Protein AF-A0A1F9MVJ7-F1 (afdb_monomer_lite)

pLDDT: mean 83.78, std 21.51, range [31.22, 98.69]

Radius of gyration: 27.16 Å; chains: 1; bounding box: 71×84×76 Å

Sequence (325 aa):
MGQGVLDAACEWEFGMRKCPWLSLWLWLWLLGTLAAGMLVACDVGDGDPQPGDAANGGDTDDGGGDALNGCAARPESCGVDDHWSTRVTGTVVDEVGSGIDSARLTLCLNGDVCLPSISEADGSFAITVPERNACFQTADMHARLPNSHRTATYCRMDLEGGACPLFAARPFVLFPTTPATTLPPLGNADAVRTVVFADGLEIDLVPSGIYPSGRYEDLAVAKIATDAAGLCFLEGAPVVLALYGFSPEGDVKDTNFPVRIPNGAGLDADTEVDLWVLGALNCTVAGTSVGEGVWMNFATAAVDASGTLIEAEIPCLSWFGYSLR

Structure (mmCIF, N/CA/C/O backbone):
data_AF-A0A1F9MVJ7-F1
#
_entry.id   AF-A0A1F9MVJ7-F1
#
loop_
_atom_site.group_PDB
_atom_site.id
_atom_site.type_symbol
_atom_site.label_atom_id
_atom_site.label_alt_id
_atom_site.label_comp_id
_atom_site.label_asym_id
_atom_site.label_entity_id
_atom_site.label_seq_id
_atom_site.pdbx_PDB_ins_code
_atom_site.Cartn_x
_atom_site.Cartn_y
_atom_site.Cartn_z
_atom_site.occupancy
_atom_site.B_iso_or_equiv
_atom_site.auth_seq_id
_atom_site.auth_comp_id
_atom_site.auth_asym_id
_atom_site.auth_atom_id
_atom_site.pdbx_PDB_model_num
ATOM 1 N N . MET A 1 1 ? -42.226 33.870 -46.788 1.00 44.03 1 MET A N 1
ATOM 2 C CA . MET A 1 1 ? -42.583 33.089 -45.585 1.00 44.03 1 MET A CA 1
ATOM 3 C C . MET A 1 1 ? -41.361 32.263 -45.247 1.00 44.03 1 MET A C 1
ATOM 5 O O . MET A 1 1 ? -41.069 31.309 -45.953 1.00 44.03 1 MET A O 1
ATOM 9 N N . GLY A 1 2 ? -40.543 32.801 -44.344 1.00 33.88 2 GLY A N 1
ATOM 10 C CA . GLY A 1 2 ? -39.161 32.390 -44.118 1.00 33.88 2 GLY A CA 1
ATOM 11 C C . GLY A 1 2 ? -39.004 31.474 -42.909 1.00 33.88 2 GLY A C 1
ATOM 12 O O . GLY A 1 2 ? -39.784 31.543 -41.964 1.00 33.88 2 GLY A O 1
ATOM 13 N N . GLN A 1 3 ? -37.984 30.629 -43.033 1.00 37.97 3 GLN A N 1
ATOM 14 C CA . GLN A 1 3 ? -37.311 29.768 -42.062 1.00 37.97 3 GLN A CA 1
ATOM 15 C C . GLN A 1 3 ? -37.546 30.107 -40.579 1.00 37.97 3 GLN A C 1
ATOM 17 O O . GLN A 1 3 ? -37.154 31.170 -40.104 1.00 37.97 3 GLN A O 1
ATOM 22 N N . GLY A 1 4 ? -38.118 29.145 -39.849 1.00 34.62 4 GLY A N 1
ATOM 23 C CA . GLY A 1 4 ? -38.054 29.068 -38.392 1.00 34.62 4 GLY A CA 1
ATOM 24 C C . GLY A 1 4 ? -36.911 28.143 -37.984 1.00 34.62 4 GLY A C 1
ATOM 25 O O . GLY A 1 4 ? -36.932 26.953 -38.292 1.00 34.62 4 GLY A O 1
ATOM 26 N N . VAL A 1 5 ? -35.909 28.726 -37.335 1.00 40.88 5 VAL A N 1
ATOM 27 C CA . VAL A 1 5 ? -34.778 28.062 -36.682 1.00 40.88 5 VAL A CA 1
ATOM 28 C C . VAL A 1 5 ? -35.290 27.409 -35.394 1.00 40.88 5 VAL A C 1
ATOM 30 O O . VAL A 1 5 ? -35.900 28.086 -34.571 1.00 40.88 5 VAL A O 1
ATOM 33 N N . LEU A 1 6 ? -35.059 26.106 -35.220 1.00 38.28 6 LEU A N 1
ATOM 34 C CA . LEU A 1 6 ? -35.136 25.439 -33.918 1.00 38.28 6 LEU A CA 1
ATOM 35 C C . LEU A 1 6 ? -33.702 25.134 -33.486 1.00 38.28 6 LEU A C 1
ATOM 37 O O . LEU A 1 6 ? -33.143 24.101 -33.848 1.00 38.28 6 LEU A O 1
ATOM 41 N N . ASP A 1 7 ? -33.121 26.064 -32.733 1.00 36.78 7 ASP A N 1
ATOM 42 C CA . ASP A 1 7 ? -31.947 25.808 -31.906 1.00 36.78 7 ASP A CA 1
ATOM 43 C C . ASP A 1 7 ? -32.403 24.992 -30.691 1.00 36.78 7 ASP A C 1
ATOM 45 O O . ASP A 1 7 ? -33.110 25.494 -29.817 1.00 36.78 7 ASP A O 1
ATOM 49 N N . ALA A 1 8 ? -32.021 23.717 -30.644 1.00 41.72 8 ALA A N 1
ATOM 50 C CA . ALA A 1 8 ? -32.090 22.916 -29.430 1.00 41.72 8 ALA A CA 1
ATOM 51 C C . ALA A 1 8 ? -30.694 22.900 -28.800 1.00 41.72 8 ALA A C 1
ATOM 53 O O . ALA A 1 8 ? -29.735 22.403 -29.392 1.00 41.72 8 ALA A O 1
ATOM 54 N N . ALA A 1 9 ? -30.591 23.485 -27.609 1.00 36.88 9 ALA A N 1
ATOM 55 C CA . ALA A 1 9 ? -29.371 23.554 -26.826 1.00 36.88 9 ALA A CA 1
ATOM 56 C C . ALA A 1 9 ? -28.878 22.146 -26.445 1.00 36.88 9 ALA A C 1
ATOM 58 O O . ALA A 1 9 ? -29.606 21.364 -25.835 1.00 36.88 9 ALA A O 1
ATOM 59 N N . CYS A 1 10 ? -27.625 21.839 -26.780 1.00 34.91 10 CYS A N 1
ATOM 60 C CA . CYS A 1 10 ? -26.859 20.796 -26.108 1.00 34.91 10 CYS A CA 1
ATOM 61 C C . CYS A 1 10 ? -26.053 21.465 -24.993 1.00 34.91 10 CYS A C 1
ATOM 63 O O . CYS A 1 10 ? -25.126 22.222 -25.285 1.00 34.91 10 CYS A O 1
ATOM 65 N N . GLU A 1 11 ? -26.392 21.193 -23.735 1.00 35.75 11 GLU A N 1
ATOM 66 C CA . GLU A 1 11 ? -25.508 21.520 -22.618 1.00 35.75 11 GLU A CA 1
ATOM 67 C C . GLU A 1 11 ? -24.313 20.565 -22.599 1.00 35.75 11 GLU A C 1
ATOM 69 O O . GLU A 1 11 ? -24.430 19.358 -22.825 1.00 35.75 11 GLU A O 1
ATOM 74 N N . TRP A 1 12 ? -23.142 21.151 -22.378 1.00 31.22 12 TRP A N 1
ATOM 75 C CA . TRP A 1 12 ? -21.877 20.455 -22.229 1.00 31.22 12 TRP A CA 1
ATOM 76 C C . TRP A 1 12 ? -21.626 20.207 -20.744 1.00 31.22 12 TRP A C 1
ATOM 78 O O . TRP A 1 12 ? -21.265 21.130 -20.022 1.00 31.22 12 TRP A O 1
ATOM 88 N N . GLU A 1 13 ? -21.734 18.956 -20.310 1.00 38.12 13 GLU A N 1
ATOM 89 C CA . GLU A 1 13 ? -21.138 18.493 -19.057 1.00 38.12 13 GLU A CA 1
ATOM 90 C C . GLU A 1 13 ? -20.185 17.329 -19.359 1.00 38.12 13 GLU A C 1
ATOM 92 O O . GLU A 1 13 ? -20.551 16.359 -20.022 1.00 38.12 13 GLU A O 1
ATOM 97 N N . PHE A 1 14 ? -18.936 17.452 -18.902 1.00 41.62 14 PHE A N 1
ATOM 98 C CA . PHE A 1 14 ? -17.927 16.384 -18.859 1.00 41.62 14 PHE A CA 1
ATOM 99 C C . PHE A 1 14 ? -17.717 15.565 -20.148 1.00 41.62 14 PHE A C 1
ATOM 101 O O . PHE A 1 14 ? -17.684 14.337 -20.130 1.00 41.62 14 PHE A O 1
ATOM 108 N N . GLY A 1 15 ? -17.504 16.241 -21.280 1.00 42.09 15 GLY A N 1
ATOM 109 C CA . GLY A 1 15 ? -16.751 15.673 -22.408 1.00 42.09 15 GLY A CA 1
ATOM 110 C C . GLY A 1 15 ? -17.341 14.449 -23.126 1.00 42.09 15 GLY A C 1
ATOM 111 O O . GLY A 1 15 ? -16.632 13.843 -23.926 1.00 42.09 15 GLY A O 1
ATOM 112 N N . MET A 1 16 ? -18.611 14.084 -22.915 1.00 35.88 16 MET A N 1
ATOM 113 C CA . MET A 1 16 ? -19.258 12.982 -23.643 1.00 35.88 16 MET A CA 1
ATOM 114 C C . MET A 1 16 ? -20.652 13.357 -24.161 1.00 35.88 16 MET A C 1
ATOM 116 O O . MET A 1 16 ? -21.528 13.776 -23.410 1.00 35.88 16 MET A O 1
ATOM 120 N N . ARG A 1 17 ? -20.889 13.144 -25.466 1.00 35.41 17 ARG A N 1
ATOM 121 C CA . ARG A 1 17 ? -22.215 13.284 -26.092 1.00 35.41 17 ARG A CA 1
ATOM 122 C C . ARG A 1 17 ? -23.095 12.085 -25.733 1.00 35.41 17 ARG A C 1
ATOM 124 O O . ARG A 1 17 ? -22.834 10.978 -26.198 1.00 35.41 17 ARG A O 1
ATOM 131 N N . LYS A 1 18 ? -24.182 12.300 -24.989 1.00 41.94 18 LYS A N 1
ATOM 132 C CA . LYS A 1 18 ? -25.260 11.307 -24.852 1.00 41.94 18 LYS A CA 1
ATOM 133 C C . LYS A 1 18 ? -26.351 11.574 -25.895 1.00 41.94 18 LYS A C 1
ATOM 135 O O . LYS A 1 18 ? -27.044 12.581 -25.820 1.00 41.94 18 LYS A O 1
ATOM 140 N N . CYS A 1 19 ? -26.522 10.650 -26.842 1.00 46.66 19 CYS A N 1
ATOM 141 C CA . CYS A 1 19 ? -27.678 10.593 -27.745 1.00 46.66 19 CYS A CA 1
ATOM 142 C C . CYS A 1 19 ? -28.574 9.402 -27.344 1.00 46.66 19 CYS A C 1
ATOM 144 O O . CYS A 1 19 ? -28.088 8.271 -27.337 1.00 46.66 19 CYS A O 1
ATOM 146 N N . PRO A 1 20 ? -29.869 9.594 -27.033 1.00 42.38 20 PRO A N 1
ATOM 147 C CA . PRO A 1 20 ? -30.681 8.579 -26.347 1.00 42.38 20 PRO A CA 1
ATOM 148 C C . PRO A 1 20 ? -31.318 7.492 -27.248 1.00 42.38 20 PRO A C 1
ATOM 150 O O . PRO A 1 20 ? -32.341 6.931 -26.878 1.00 42.38 20 PRO A O 1
ATOM 153 N N . TRP A 1 21 ? -30.753 7.156 -28.415 1.00 41.41 21 TRP A N 1
ATOM 154 C CA . TRP A 1 21 ? -31.432 6.302 -29.420 1.00 41.41 21 TRP A CA 1
ATOM 155 C C . TRP A 1 21 ? -30.815 4.910 -29.681 1.00 41.41 21 TRP A C 1
ATOM 157 O O . TRP A 1 21 ? -31.178 4.259 -30.656 1.00 41.41 21 TRP A O 1
ATOM 167 N N . LEU A 1 22 ? -29.920 4.406 -28.823 1.00 37.56 22 LEU A N 1
ATOM 168 C CA . LEU A 1 22 ? -29.188 3.143 -29.066 1.00 37.56 22 LEU A CA 1
ATOM 169 C C . LEU A 1 22 ? -29.526 1.969 -28.125 1.00 37.56 22 LEU A C 1
ATOM 171 O O . LEU A 1 22 ? -28.876 0.930 -28.177 1.00 37.56 22 LEU A O 1
ATOM 175 N N . SER A 1 23 ? -30.574 2.074 -27.308 1.00 44.66 23 SER A N 1
ATOM 176 C CA . SER A 1 23 ? -30.937 1.071 -26.291 1.00 44.66 23 SER A CA 1
ATOM 177 C C . SER A 1 23 ? -31.958 0.002 -26.729 1.00 44.66 23 SER A C 1
ATOM 179 O O . SER A 1 23 ? -32.396 -0.779 -25.889 1.00 44.66 23 SER A O 1
ATOM 181 N N . LEU A 1 24 ? -32.324 -0.097 -28.017 1.00 39.66 24 LEU A N 1
ATOM 182 C CA . LEU A 1 24 ? -33.393 -1.015 -28.464 1.00 39.66 24 LEU A CA 1
ATOM 183 C C . LEU A 1 24 ? -32.952 -2.287 -29.218 1.00 39.66 24 LEU A C 1
ATOM 185 O O . LEU A 1 24 ? -33.808 -3.095 -29.559 1.00 39.66 24 LEU A O 1
ATOM 189 N N . TRP A 1 25 ? -31.656 -2.506 -29.470 1.00 42.69 25 TRP A N 1
ATOM 190 C CA . TRP A 1 25 ? -31.195 -3.618 -30.328 1.00 42.69 25 TRP A CA 1
ATOM 191 C C . TRP A 1 25 ? -30.555 -4.814 -29.602 1.00 42.69 25 TRP A C 1
ATOM 193 O O . TRP A 1 25 ? -30.329 -5.844 -30.230 1.00 42.69 25 TRP A O 1
ATOM 203 N N . LEU A 1 26 ? -30.314 -4.740 -28.287 1.00 38.72 26 LEU A N 1
ATOM 204 C CA . LEU A 1 26 ? -29.594 -5.800 -27.557 1.00 38.72 26 LEU A CA 1
ATOM 205 C C . LEU A 1 26 ? -30.480 -6.893 -26.921 1.00 38.72 26 LEU A C 1
ATOM 207 O O . LEU A 1 26 ? -29.957 -7.882 -26.422 1.00 38.72 26 LEU A O 1
ATOM 211 N N . TRP A 1 27 ? -31.811 -6.762 -26.953 1.00 40.47 27 TRP A N 1
ATOM 212 C CA . TRP A 1 27 ? -32.729 -7.692 -26.267 1.00 40.47 27 TRP A CA 1
ATOM 213 C C . TRP A 1 27 ? -33.216 -8.885 -27.114 1.00 40.47 27 TRP A C 1
ATOM 215 O O . TRP A 1 27 ? -33.920 -9.749 -26.601 1.00 40.47 27 TRP A O 1
ATOM 225 N N . LEU A 1 28 ? -32.829 -8.980 -28.391 1.00 41.62 28 LEU A N 1
ATOM 226 C CA . LEU A 1 28 ? -33.346 -9.993 -29.330 1.00 41.62 28 LEU A CA 1
ATOM 227 C C . LEU A 1 28 ? -32.403 -11.184 -29.601 1.00 41.62 28 LEU A C 1
ATOM 229 O O . LEU A 1 28 ? -32.737 -12.037 -30.415 1.00 41.62 28 LEU A O 1
ATOM 233 N N . TRP A 1 29 ? -31.266 -11.288 -28.902 1.00 41.50 29 TRP A N 1
ATOM 234 C CA . TRP A 1 29 ? -30.273 -12.362 -29.109 1.00 41.50 29 TRP A CA 1
ATOM 235 C C . TRP A 1 29 ? -30.189 -13.416 -27.986 1.00 41.50 29 TRP A C 1
ATOM 237 O O . TRP A 1 29 ? -29.412 -14.358 -28.093 1.00 41.50 29 TRP A O 1
ATOM 247 N N . LEU A 1 30 ? -30.997 -13.306 -26.924 1.00 39.44 30 LEU A N 1
ATOM 248 C CA . LEU A 1 30 ? -30.848 -14.113 -25.695 1.00 39.44 30 LEU A CA 1
ATOM 249 C C . LEU A 1 30 ? -31.898 -15.229 -25.499 1.00 39.44 30 LEU A C 1
ATOM 251 O O . LEU A 1 30 ? -32.006 -15.788 -24.413 1.00 39.44 30 LEU A O 1
ATOM 255 N N . LEU A 1 31 ? -32.659 -15.598 -26.536 1.00 42.19 31 LEU A N 1
ATOM 256 C CA . LEU A 1 31 ? -33.730 -16.613 -26.457 1.00 42.19 31 LEU A CA 1
ATOM 257 C C . LEU A 1 31 ? -33.576 -17.751 -27.484 1.00 42.19 31 LEU A C 1
ATOM 259 O O . LEU A 1 31 ? -34.538 -18.132 -28.147 1.00 42.19 31 LEU A O 1
ATOM 263 N N . GLY A 1 32 ? -32.373 -18.312 -27.631 1.00 40.53 32 GLY A N 1
ATOM 264 C CA . GLY A 1 32 ? -32.128 -19.297 -28.686 1.00 40.53 32 GLY A CA 1
ATOM 265 C C . GLY A 1 32 ? -31.017 -20.312 -28.446 1.00 40.53 32 GLY A C 1
ATOM 266 O O . GLY A 1 32 ? -30.184 -20.448 -29.327 1.00 40.53 32 GLY A O 1
ATOM 267 N N . THR A 1 33 ? -31.022 -21.057 -27.334 1.00 44.28 33 THR A N 1
ATOM 268 C CA . THR A 1 33 ? -30.319 -22.361 -27.252 1.00 44.28 33 THR A CA 1
ATOM 269 C C . THR A 1 33 ? -30.821 -23.195 -26.064 1.00 44.28 33 THR A C 1
ATOM 271 O O . THR A 1 33 ? -30.349 -23.081 -24.938 1.00 44.28 33 THR A O 1
ATOM 274 N N . LEU A 1 34 ? -31.796 -24.064 -26.331 1.00 40.12 34 LEU A N 1
ATOM 275 C CA . LEU A 1 34 ? -32.271 -25.134 -25.448 1.00 40.12 34 LEU A CA 1
ATOM 276 C C . LEU A 1 34 ? -32.452 -26.379 -26.327 1.00 40.12 34 LEU A C 1
ATOM 278 O O . LEU A 1 34 ? -33.412 -26.413 -27.091 1.00 40.12 34 LEU A O 1
ATOM 282 N N . ALA A 1 35 ? -31.527 -27.348 -26.261 1.00 40.88 35 ALA A N 1
ATOM 283 C CA . ALA A 1 35 ? -31.743 -28.794 -26.475 1.00 40.88 35 ALA A CA 1
ATOM 284 C C . ALA A 1 35 ? -30.419 -29.567 -26.678 1.00 40.88 35 ALA A C 1
ATOM 286 O O . ALA A 1 35 ? -29.531 -29.092 -27.378 1.00 40.88 35 ALA A O 1
ATOM 287 N N . ALA A 1 36 ? -30.405 -30.805 -26.155 1.00 42.66 36 ALA A N 1
ATOM 288 C CA . ALA A 1 36 ? -29.401 -31.885 -26.237 1.00 42.66 36 ALA A CA 1
ATOM 289 C C . ALA A 1 36 ? -28.193 -31.728 -25.286 1.00 42.66 36 ALA A C 1
ATOM 291 O O . ALA A 1 36 ? -27.443 -30.774 -25.387 1.00 42.66 36 ALA A O 1
ATOM 292 N N . GLY A 1 37 ? -27.918 -32.583 -24.295 1.00 37.94 37 GLY A N 1
ATOM 293 C CA . GLY A 1 37 ? -28.342 -33.957 -24.027 1.00 37.94 37 GLY A CA 1
ATOM 294 C C . GLY A 1 37 ? -27.273 -34.949 -24.487 1.00 37.94 37 GLY A C 1
ATOM 295 O O . GLY A 1 37 ? -27.246 -35.243 -25.671 1.00 37.94 37 GLY A O 1
ATOM 296 N N . MET A 1 38 ? -26.442 -35.475 -23.573 1.00 39.84 38 MET A N 1
ATOM 297 C CA . MET A 1 38 ? -26.008 -36.887 -23.538 1.00 39.84 38 MET A CA 1
ATOM 298 C C . MET A 1 38 ? -25.019 -37.171 -22.398 1.00 39.84 38 MET A C 1
ATOM 300 O O . MET A 1 38 ? -24.022 -36.480 -22.219 1.00 39.84 38 MET A O 1
ATOM 304 N N . LEU A 1 39 ? -25.328 -38.236 -21.657 1.00 45.12 39 LEU A N 1
ATOM 305 C CA . LEU A 1 39 ? -24.432 -38.985 -20.779 1.00 45.12 39 LEU A CA 1
ATOM 306 C C . LEU A 1 39 ? -23.371 -39.706 -21.622 1.00 45.12 39 LEU A C 1
ATOM 308 O O . LEU A 1 39 ? -23.736 -40.366 -22.594 1.00 45.12 39 LEU A O 1
ATOM 312 N N . VAL A 1 40 ? -22.105 -39.677 -21.199 1.00 48.91 40 VAL A N 1
ATOM 313 C CA . VAL A 1 40 ? -21.109 -40.684 -21.594 1.00 48.91 40 VAL A CA 1
ATOM 314 C C . VAL A 1 40 ? -20.384 -41.171 -20.346 1.00 48.91 40 VAL A C 1
ATOM 316 O O . VAL A 1 40 ? -19.936 -40.388 -19.511 1.00 48.91 40 VAL A O 1
ATOM 319 N N . ALA A 1 41 ? -20.386 -42.493 -20.221 1.00 41.91 41 ALA A N 1
ATOM 320 C CA . ALA A 1 41 ? -19.845 -43.280 -19.135 1.00 41.91 41 ALA A CA 1
ATOM 321 C C . ALA A 1 41 ? -18.312 -43.339 -19.165 1.00 41.91 41 ALA A C 1
ATOM 323 O O . ALA A 1 41 ? -17.687 -43.207 -20.215 1.00 41.91 41 ALA A O 1
ATOM 324 N N . CYS A 1 42 ? -17.748 -43.586 -17.986 1.00 46.97 42 CYS A N 1
ATOM 325 C CA . CYS A 1 42 ? -16.354 -43.932 -17.764 1.00 46.97 42 CYS A CA 1
ATOM 326 C C . CYS A 1 42 ? -15.982 -45.203 -18.540 1.00 46.97 42 CYS A C 1
ATOM 328 O O . CYS A 1 42 ? -16.656 -46.223 -18.382 1.00 46.97 42 CYS A O 1
ATOM 330 N N . ASP A 1 43 ? -14.890 -45.153 -19.301 1.00 47.75 43 ASP A N 1
ATOM 331 C CA . ASP A 1 43 ? -14.175 -46.343 -19.753 1.00 47.75 43 ASP A CA 1
ATOM 332 C C . ASP A 1 43 ? -12.755 -46.309 -19.180 1.00 47.75 43 ASP A C 1
ATOM 334 O O . ASP A 1 43 ? -12.058 -45.293 -19.249 1.00 47.75 43 ASP A O 1
ATOM 338 N N . VAL A 1 44 ? -12.389 -47.410 -18.532 1.00 48.16 44 VAL A N 1
ATOM 339 C CA . VAL A 1 44 ? -11.123 -47.647 -17.840 1.00 48.16 44 VAL A CA 1
ATOM 340 C C . VAL A 1 44 ? -10.303 -48.528 -18.770 1.00 48.16 44 VAL A C 1
ATOM 342 O O . VAL A 1 44 ? -10.582 -49.716 -18.905 1.00 48.16 44 VAL A O 1
ATOM 345 N N . GLY A 1 45 ? -9.319 -47.931 -19.437 1.00 45.94 45 GLY A N 1
ATOM 346 C CA . GLY A 1 45 ? -8.367 -48.642 -20.283 1.00 45.94 45 GLY A CA 1
ATOM 347 C C . GLY A 1 45 ? -7.019 -48.783 -19.589 1.00 45.94 45 GLY A C 1
ATOM 348 O O . GLY A 1 45 ? -6.241 -47.831 -19.568 1.00 45.94 45 GLY A O 1
ATOM 349 N N . ASP A 1 46 ? -6.754 -49.974 -19.056 1.00 54.00 46 ASP A N 1
ATOM 350 C CA . ASP A 1 46 ? -5.424 -50.438 -18.661 1.00 54.00 46 ASP A CA 1
ATOM 351 C C . ASP A 1 46 ? -4.532 -50.596 -19.906 1.00 54.00 46 ASP A C 1
ATOM 353 O O . ASP A 1 46 ? -4.870 -51.323 -20.844 1.00 54.00 46 ASP A O 1
ATOM 357 N N . GLY A 1 47 ? -3.377 -49.931 -19.907 1.00 46.09 47 GLY A N 1
ATOM 358 C CA . GLY A 1 47 ? -2.355 -50.044 -20.945 1.00 46.09 47 GLY A CA 1
ATOM 359 C C . GLY A 1 47 ? -0.960 -49.957 -20.336 1.00 46.09 47 GLY A C 1
ATOM 360 O O . GLY A 1 47 ? -0.483 -48.870 -20.021 1.00 46.09 47 GLY A O 1
ATOM 361 N N . ASP A 1 48 ? -0.343 -51.123 -20.159 1.00 53.00 48 ASP A N 1
ATOM 362 C CA . ASP A 1 48 ? 1.035 -51.333 -19.700 1.00 53.00 48 ASP A CA 1
ATOM 363 C C . ASP A 1 48 ? 2.069 -50.720 -20.681 1.00 53.00 48 ASP A C 1
ATOM 365 O O . ASP A 1 48 ? 1.797 -50.618 -21.884 1.00 53.00 48 ASP A O 1
ATOM 369 N N . PRO A 1 49 ? 3.272 -50.330 -20.215 1.00 54.31 49 PRO A N 1
ATOM 370 C CA . PRO A 1 49 ? 4.229 -49.544 -20.981 1.00 54.31 49 PRO A CA 1
ATOM 371 C C . PRO A 1 49 ? 5.133 -50.424 -21.854 1.00 54.31 49 PRO A C 1
ATOM 373 O O . PRO A 1 49 ? 5.661 -51.444 -21.408 1.00 54.31 49 PRO A O 1
ATOM 376 N N . GLN A 1 50 ? 5.404 -49.979 -23.084 1.00 54.06 50 GLN A N 1
ATOM 377 C CA . GLN A 1 50 ? 6.488 -50.523 -23.906 1.00 54.06 50 GLN A CA 1
ATOM 378 C C . GLN A 1 50 ? 7.665 -49.534 -23.979 1.00 54.06 50 GLN A C 1
ATOM 380 O O . GLN A 1 50 ? 7.453 -48.378 -24.349 1.00 54.06 50 GLN A O 1
ATOM 385 N N . PRO A 1 51 ? 8.906 -49.972 -23.688 1.00 57.50 51 PRO A N 1
ATOM 386 C CA . PRO A 1 51 ? 10.107 -49.191 -23.937 1.00 57.50 51 PRO A CA 1
ATOM 387 C C . PRO A 1 51 ? 10.524 -49.363 -25.402 1.00 57.50 51 PRO A C 1
ATOM 389 O O . PRO A 1 51 ? 10.678 -50.484 -25.892 1.00 57.50 51 PRO A O 1
ATOM 392 N N . GLY A 1 52 ? 10.686 -48.246 -26.106 1.00 53.94 52 GLY A N 1
ATOM 393 C CA . GLY A 1 52 ? 11.152 -48.204 -27.486 1.00 53.94 52 GLY A CA 1
ATOM 394 C C . GLY A 1 52 ? 12.263 -47.178 -27.638 1.00 53.94 52 GLY A C 1
ATOM 395 O O . GLY A 1 52 ? 11.990 -45.996 -27.816 1.00 53.94 52 GLY A O 1
ATOM 396 N N . ASP A 1 53 ? 13.505 -47.652 -27.578 1.00 57.38 53 ASP A N 1
ATOM 397 C CA . ASP A 1 53 ? 14.680 -46.931 -28.056 1.00 57.38 53 ASP A CA 1
ATOM 398 C C . ASP A 1 53 ? 14.590 -46.747 -29.578 1.00 57.38 53 ASP A C 1
ATOM 400 O O . ASP A 1 53 ? 14.500 -47.727 -30.321 1.00 57.38 53 ASP A O 1
ATOM 404 N N . ALA A 1 54 ? 14.685 -45.508 -30.062 1.00 50.38 54 ALA A N 1
ATOM 405 C CA . ALA A 1 54 ? 15.108 -45.233 -31.431 1.00 50.38 54 ALA A CA 1
ATOM 406 C C . ALA A 1 54 ? 15.759 -43.849 -31.534 1.00 50.38 54 ALA A C 1
ATOM 408 O O . ALA A 1 54 ? 15.229 -42.836 -31.086 1.00 50.38 54 ALA A O 1
ATOM 409 N N . ALA A 1 55 ? 16.950 -43.867 -32.118 1.00 52.47 55 ALA A N 1
ATOM 410 C CA . ALA A 1 55 ? 17.890 -42.775 -32.267 1.00 52.47 55 ALA A CA 1
ATOM 411 C C . ALA A 1 55 ? 17.550 -41.798 -33.412 1.00 52.47 55 ALA A C 1
ATOM 413 O O . ALA A 1 55 ? 16.698 -42.070 -34.253 1.00 52.47 55 ALA A O 1
ATOM 414 N N . ASN A 1 56 ? 18.395 -40.761 -33.486 1.00 45.34 56 ASN A N 1
ATOM 415 C CA . ASN A 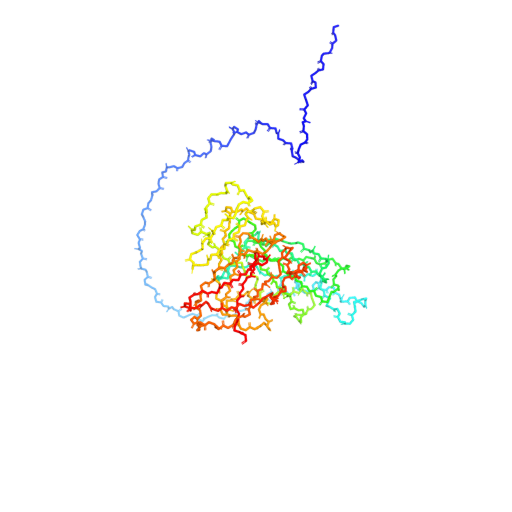1 56 ? 18.673 -39.833 -34.590 1.00 45.34 56 ASN A CA 1
ATOM 416 C C . ASN A 1 56 ? 17.788 -38.588 -34.756 1.00 45.34 56 ASN A C 1
ATOM 418 O O . ASN A 1 56 ? 16.713 -38.631 -35.337 1.00 45.34 56 ASN A O 1
ATOM 422 N N . GLY A 1 57 ? 18.405 -37.447 -34.421 1.00 52.84 57 GLY A N 1
ATOM 423 C CA . GLY A 1 57 ? 18.855 -36.500 -35.445 1.00 52.84 57 GLY A CA 1
ATOM 424 C C . GLY A 1 57 ? 17.763 -35.661 -36.091 1.00 52.84 57 GLY A C 1
ATOM 425 O O . GLY A 1 57 ? 17.326 -35.961 -37.197 1.00 52.84 57 GLY A O 1
ATOM 426 N N . GLY A 1 58 ? 17.405 -34.564 -35.433 1.00 43.06 58 GLY A N 1
ATOM 427 C CA . GLY A 1 58 ? 16.682 -33.454 -36.039 1.00 43.06 58 GLY A CA 1
ATOM 428 C C . GLY A 1 58 ? 17.273 -32.151 -35.523 1.00 43.06 58 GLY A C 1
ATOM 429 O O . GLY A 1 58 ? 17.393 -31.994 -34.310 1.00 43.06 58 GLY A O 1
ATOM 430 N N . ASP A 1 59 ? 17.686 -31.289 -36.452 1.00 49.75 59 ASP A N 1
ATOM 431 C CA . ASP A 1 59 ? 18.131 -29.912 -36.235 1.00 49.75 59 ASP A CA 1
ATOM 432 C C . ASP A 1 59 ? 17.346 -29.233 -35.109 1.00 49.75 59 ASP A C 1
ATOM 434 O O . ASP A 1 59 ? 16.144 -28.985 -35.237 1.00 49.75 59 ASP A O 1
ATOM 438 N N . THR A 1 60 ? 18.035 -28.880 -34.025 1.00 49.56 60 THR A N 1
ATOM 439 C CA . THR A 1 60 ? 17.586 -27.788 -33.168 1.00 49.56 60 THR A CA 1
ATOM 440 C C . THR A 1 60 ? 17.967 -26.506 -33.888 1.00 49.56 60 THR A C 1
ATOM 442 O O . THR A 1 60 ? 19.062 -25.970 -33.738 1.00 49.56 60 THR A O 1
ATOM 445 N N . ASP A 1 61 ? 17.067 -26.077 -34.767 1.00 50.94 61 ASP A N 1
ATOM 446 C CA . ASP A 1 61 ? 17.058 -24.732 -35.318 1.00 50.94 61 ASP A CA 1
ATOM 447 C C . ASP A 1 61 ? 16.797 -23.791 -34.129 1.00 50.94 61 ASP A C 1
ATOM 449 O O . ASP A 1 61 ? 15.656 -23.508 -33.757 1.00 50.94 61 ASP A O 1
ATOM 453 N N . ASP A 1 62 ? 17.881 -23.397 -33.456 1.00 51.00 62 ASP A N 1
ATOM 454 C CA . ASP A 1 62 ? 17.931 -22.537 -32.269 1.00 51.00 62 ASP A CA 1
ATOM 455 C C . ASP A 1 62 ? 17.573 -21.075 -32.622 1.00 51.00 62 ASP A C 1
ATOM 457 O O . ASP A 1 62 ? 18.204 -20.113 -32.184 1.00 51.00 62 ASP A O 1
ATOM 461 N N . GLY A 1 63 ? 16.513 -20.880 -33.412 1.00 49.03 63 GLY A N 1
ATOM 462 C CA . GLY A 1 63 ? 15.963 -19.589 -33.836 1.00 49.03 63 GLY A CA 1
ATOM 463 C C . GLY A 1 63 ? 15.285 -18.786 -32.717 1.00 49.03 63 GLY A C 1
ATOM 464 O O . GLY A 1 63 ? 14.472 -17.909 -32.998 1.00 49.03 63 GLY A O 1
ATOM 465 N N . GLY A 1 64 ? 15.596 -19.076 -31.451 1.00 46.56 64 GLY A N 1
ATOM 466 C CA . GLY A 1 64 ? 15.098 -18.373 -30.263 1.00 46.56 64 GLY A CA 1
ATOM 467 C C . GLY A 1 64 ? 16.078 -17.349 -29.675 1.00 46.56 64 GLY A C 1
ATOM 468 O O . GLY A 1 64 ? 15.889 -16.923 -28.540 1.00 46.56 64 GLY A O 1
ATOM 469 N N . GLY A 1 65 ? 17.144 -16.988 -30.398 1.00 43.34 65 GLY A N 1
ATOM 470 C CA . GLY A 1 65 ? 18.320 -16.329 -29.817 1.00 43.34 65 GLY A CA 1
ATOM 471 C C . GLY A 1 65 ? 18.348 -14.795 -29.721 1.00 43.34 65 GLY A C 1
ATOM 472 O O . GLY A 1 65 ? 19.213 -14.292 -29.015 1.00 43.34 65 GLY A O 1
ATOM 473 N N . ASP A 1 66 ? 17.463 -14.029 -30.374 1.00 46.25 66 ASP A N 1
ATOM 474 C CA . ASP A 1 66 ? 17.755 -12.593 -30.612 1.00 46.25 66 ASP A CA 1
ATOM 475 C C . ASP A 1 66 ? 16.750 -11.560 -30.075 1.00 46.25 66 ASP A C 1
ATOM 477 O O . ASP A 1 66 ? 16.995 -10.357 -30.176 1.00 46.25 66 ASP A O 1
ATOM 481 N N . ALA A 1 67 ? 15.653 -11.960 -29.427 1.00 48.44 67 ALA A N 1
ATOM 482 C CA . ALA A 1 67 ? 14.718 -10.976 -28.857 1.00 48.44 67 ALA A CA 1
ATOM 483 C C . ALA A 1 67 ? 15.268 -10.247 -27.608 1.00 48.44 67 ALA A C 1
ATOM 485 O O . ALA A 1 67 ? 14.729 -9.211 -27.218 1.00 48.44 67 ALA A O 1
ATOM 486 N N . LEU A 1 68 ? 16.347 -10.757 -27.000 1.00 51.41 68 LEU A N 1
ATOM 487 C CA . LEU A 1 68 ? 17.026 -10.138 -25.853 1.00 51.41 68 LEU A CA 1
ATOM 488 C C . LEU A 1 68 ? 18.264 -9.306 -26.245 1.00 51.41 68 LEU A C 1
ATOM 490 O O . LEU A 1 68 ? 18.807 -8.611 -25.395 1.00 51.41 68 LEU A O 1
ATOM 494 N N . ASN A 1 69 ? 18.675 -9.296 -27.521 1.00 50.38 69 ASN A N 1
ATOM 495 C CA . ASN A 1 69 ? 19.835 -8.526 -28.007 1.00 50.38 69 ASN A CA 1
ATOM 496 C C . ASN A 1 69 ? 19.498 -7.076 -28.425 1.00 50.38 69 ASN A C 1
ATOM 498 O O . ASN A 1 69 ? 20.321 -6.382 -29.018 1.00 50.38 69 ASN A O 1
ATOM 502 N N . GLY A 1 70 ? 18.295 -6.582 -28.108 1.00 61.50 70 GLY A N 1
ATOM 503 C CA . GLY A 1 70 ? 17.812 -5.244 -28.487 1.00 61.50 70 GLY A CA 1
ATOM 504 C C . GLY A 1 70 ? 18.258 -4.095 -27.573 1.00 61.50 70 GLY A C 1
ATOM 505 O O . GLY A 1 70 ? 17.682 -3.008 -27.628 1.00 61.50 70 GLY A O 1
ATOM 506 N N . CYS A 1 71 ? 19.231 -4.324 -26.698 1.00 69.50 71 CYS A N 1
ATOM 507 C CA . CYS A 1 71 ? 19.626 -3.358 -25.684 1.00 69.50 71 CYS A CA 1
ATOM 508 C C . CYS A 1 71 ? 20.599 -2.351 -26.292 1.00 69.50 71 CYS A C 1
ATOM 510 O O . CYS A 1 71 ? 21.718 -2.700 -26.667 1.00 69.50 71 CYS A O 1
ATOM 512 N N . ALA A 1 72 ? 20.168 -1.092 -26.409 1.00 78.19 72 ALA A N 1
ATOM 513 C CA . ALA A 1 72 ? 21.076 -0.013 -26.775 1.00 78.19 72 ALA A CA 1
ATOM 514 C C . ALA A 1 72 ? 22.254 0.051 -25.781 1.00 78.19 72 ALA A C 1
ATOM 516 O O . ALA A 1 72 ? 22.160 -0.400 -24.641 1.00 78.19 72 ALA A O 1
ATOM 517 N N . ALA A 1 73 ? 23.392 0.590 -26.206 1.00 83.69 73 ALA A N 1
ATOM 518 C CA . ALA A 1 73 ? 24.485 0.820 -25.270 1.00 83.69 73 ALA A CA 1
ATOM 519 C C . ALA A 1 73 ? 24.082 1.910 -24.261 1.00 83.69 73 ALA A C 1
ATOM 521 O O . ALA A 1 73 ? 23.470 2.911 -24.646 1.00 83.69 73 ALA A O 1
ATOM 522 N N . ARG A 1 74 ? 24.472 1.748 -22.987 1.00 88.81 74 ARG A N 1
ATOM 523 C CA . ARG A 1 74 ? 24.369 2.817 -21.981 1.00 88.81 74 ARG A CA 1
ATOM 524 C C . ARG A 1 74 ? 25.093 4.062 -22.516 1.00 88.81 74 ARG A C 1
ATOM 526 O O . ARG A 1 74 ? 26.282 3.967 -22.827 1.00 88.81 74 ARG A O 1
ATOM 533 N N . PRO A 1 75 ? 24.419 5.216 -22.633 1.00 89.75 75 PRO A N 1
ATOM 534 C CA . PRO A 1 75 ? 25.042 6.422 -23.148 1.00 89.75 75 PRO A CA 1
ATOM 535 C C . PRO A 1 75 ? 26.076 6.951 -22.150 1.00 89.75 75 PRO A C 1
ATOM 537 O O . PRO A 1 75 ? 25.868 6.891 -20.938 1.00 89.75 75 PRO A O 1
ATOM 540 N N . GLU A 1 76 ? 27.162 7.541 -22.654 1.00 91.69 76 GLU A N 1
ATOM 541 C CA . GLU A 1 76 ? 28.205 8.171 -21.822 1.00 91.69 76 GLU A CA 1
ATOM 542 C C . GLU A 1 76 ? 27.671 9.338 -20.972 1.00 91.69 76 GLU A C 1
ATOM 544 O O . GLU A 1 76 ? 28.298 9.734 -19.995 1.00 91.69 76 GLU A O 1
ATOM 549 N N . SER A 1 77 ? 26.504 9.887 -21.328 1.00 92.31 77 SER A N 1
ATOM 550 C CA . SER A 1 77 ? 25.827 10.939 -20.566 1.00 92.31 77 SER A CA 1
ATOM 551 C C . SER A 1 77 ? 25.181 10.451 -19.267 1.00 92.31 77 SER A C 1
ATOM 553 O O . SER A 1 77 ? 24.752 11.281 -18.473 1.00 92.31 77 SER A O 1
ATOM 555 N N . CYS A 1 78 ? 25.056 9.137 -19.066 1.00 93.38 78 CYS A N 1
ATOM 556 C CA . CYS A 1 78 ? 24.526 8.558 -17.835 1.00 93.38 78 CYS A CA 1
ATOM 557 C C . CYS A 1 78 ? 25.574 8.688 -16.723 1.00 93.38 78 CYS A C 1
ATOM 559 O O . CYS A 1 78 ? 26.693 8.196 -16.898 1.00 93.38 78 CYS A O 1
ATOM 561 N N . GLY A 1 79 ? 25.234 9.311 -15.591 1.00 92.69 79 GLY A N 1
ATOM 562 C CA . GLY A 1 79 ? 26.152 9.436 -14.457 1.00 92.69 79 GLY A CA 1
ATOM 563 C C . GLY A 1 79 ? 26.609 8.062 -13.977 1.00 92.69 79 GLY A C 1
ATOM 564 O O . GLY A 1 79 ? 25.886 7.089 -14.155 1.00 92.69 79 GLY A O 1
ATOM 565 N N . VAL A 1 80 ? 27.812 7.947 -13.403 1.00 90.69 80 VAL A N 1
ATOM 566 C CA . VAL A 1 80 ? 28.377 6.643 -12.991 1.00 90.69 80 VAL A CA 1
ATOM 567 C C . VAL A 1 80 ? 27.466 5.895 -12.011 1.00 90.69 80 VAL A C 1
ATOM 569 O O . VAL A 1 80 ? 27.312 4.682 -12.144 1.00 90.69 80 VAL A O 1
ATOM 572 N N . ASP A 1 81 ? 26.797 6.641 -11.133 1.00 91.00 81 ASP A N 1
ATOM 573 C CA . ASP A 1 81 ? 25.879 6.131 -10.111 1.00 91.00 81 ASP A CA 1
ATOM 574 C C . ASP A 1 81 ? 24.451 5.889 -10.637 1.00 91.00 81 ASP A C 1
ATOM 576 O O . ASP A 1 81 ? 23.600 5.393 -9.904 1.00 91.00 81 ASP A O 1
ATOM 580 N N . ASP A 1 82 ? 24.168 6.226 -11.900 1.00 92.62 82 ASP A N 1
ATOM 581 C CA . ASP A 1 82 ? 22.851 6.016 -12.497 1.00 92.62 82 ASP A CA 1
ATOM 582 C C . ASP A 1 82 ? 22.726 4.596 -13.064 1.00 92.62 82 ASP A C 1
ATOM 584 O O . ASP A 1 82 ? 23.634 4.058 -13.714 1.00 92.62 82 ASP A O 1
ATOM 588 N N . HIS A 1 83 ? 21.542 4.016 -12.896 1.00 92.81 83 HIS A N 1
ATOM 589 C CA . HIS A 1 83 ? 21.111 2.843 -13.638 1.00 92.81 83 HIS A CA 1
ATOM 590 C C . HIS A 1 83 ? 20.628 3.257 -15.021 1.00 92.81 83 HIS A C 1
ATOM 592 O O . HIS A 1 83 ? 20.078 4.342 -15.205 1.00 92.81 83 HIS A O 1
ATOM 598 N N . TRP A 1 84 ? 20.828 2.375 -16.002 1.00 92.88 84 TRP A N 1
ATOM 599 C CA . TRP A 1 84 ? 20.360 2.595 -17.362 1.00 92.88 84 TRP A CA 1
ATOM 600 C C . TRP A 1 84 ? 19.432 1.472 -17.821 1.00 92.88 84 TRP A C 1
ATOM 602 O O . TRP A 1 84 ? 19.832 0.307 -17.857 1.00 92.88 84 TRP A O 1
ATOM 612 N N . SER A 1 85 ? 18.204 1.823 -18.201 1.00 93.69 85 SER A N 1
ATOM 613 C CA . SER A 1 85 ? 17.263 0.891 -18.822 1.00 93.69 85 SER A CA 1
ATOM 614 C C . SER A 1 85 ? 16.237 1.617 -19.688 1.00 93.69 85 SER A C 1
ATOM 616 O O . SER A 1 85 ? 15.649 2.611 -19.269 1.00 93.69 85 SER A O 1
ATOM 618 N N . THR A 1 86 ? 15.975 1.095 -20.887 1.00 93.94 86 THR A N 1
ATOM 619 C CA . THR A 1 86 ? 14.909 1.584 -21.784 1.00 93.94 86 THR A CA 1
ATOM 620 C C . THR A 1 86 ? 13.630 0.756 -21.682 1.00 93.94 86 THR A C 1
ATOM 622 O O . THR A 1 86 ? 12.622 1.074 -22.320 1.00 93.94 86 THR A O 1
ATOM 625 N N . ARG A 1 87 ? 13.636 -0.311 -20.876 1.00 94.62 87 ARG A N 1
ATOM 626 C CA . ARG A 1 87 ? 12.486 -1.196 -20.712 1.00 94.62 87 ARG A CA 1
ATOM 627 C C . ARG A 1 87 ? 12.473 -1.834 -19.331 1.00 94.62 87 ARG A C 1
ATOM 629 O O . ARG A 1 87 ? 13.476 -2.390 -18.901 1.00 94.62 87 ARG A O 1
ATOM 636 N N . VAL A 1 88 ? 11.324 -1.805 -18.669 1.00 95.38 88 VAL A N 1
ATOM 637 C CA . VAL A 1 88 ? 11.085 -2.534 -17.416 1.00 95.38 88 VAL A CA 1
ATOM 638 C C . VAL A 1 88 ? 10.010 -3.584 -17.655 1.00 95.38 88 VAL A C 1
ATOM 640 O O . VAL A 1 88 ? 9.004 -3.294 -18.302 1.00 95.38 88 VAL A O 1
ATOM 643 N N . THR A 1 89 ? 10.220 -4.800 -17.167 1.00 96.19 89 THR A N 1
ATOM 644 C CA . THR A 1 89 ? 9.275 -5.916 -17.320 1.00 96.19 89 THR A CA 1
ATOM 645 C C . THR A 1 89 ? 9.104 -6.672 -16.015 1.00 96.19 89 THR A C 1
ATOM 647 O O . THR A 1 89 ? 10.035 -6.747 -15.216 1.00 96.19 89 THR A O 1
ATOM 650 N N . GLY A 1 90 ? 7.943 -7.280 -15.822 1.00 96.81 90 GLY A N 1
ATOM 651 C CA . GLY A 1 90 ? 7.653 -8.103 -14.654 1.00 96.81 90 GLY A CA 1
ATOM 652 C C . GLY A 1 90 ? 6.276 -8.739 -14.759 1.00 96.81 90 GLY A C 1
ATOM 653 O O . GLY A 1 90 ? 5.682 -8.772 -15.840 1.00 96.81 90 GLY A O 1
ATOM 654 N N . THR A 1 91 ? 5.765 -9.215 -13.629 1.00 98.38 91 THR A N 1
ATOM 655 C CA . THR A 1 91 ? 4.419 -9.782 -13.520 1.00 98.38 91 THR A CA 1
ATOM 656 C C . THR A 1 91 ? 3.661 -9.203 -12.328 1.00 98.38 91 THR A C 1
ATOM 658 O O . THR A 1 91 ? 4.251 -8.858 -11.303 1.00 98.38 91 THR A O 1
ATOM 661 N N . VAL A 1 92 ? 2.341 -9.109 -12.469 1.00 98.62 92 VAL A N 1
ATOM 662 C CA . VAL A 1 92 ? 1.385 -8.844 -11.391 1.00 98.62 92 VAL A CA 1
ATOM 663 C C . VAL A 1 92 ? 0.545 -10.095 -11.194 1.00 98.62 92 VAL A C 1
ATOM 665 O O . VAL A 1 92 ? -0.038 -10.608 -12.150 1.00 98.62 92 VAL A O 1
ATOM 668 N N . VAL A 1 93 ? 0.493 -10.588 -9.964 1.00 98.62 93 VAL A N 1
ATOM 669 C CA . VAL A 1 93 ? -0.149 -11.859 -9.624 1.00 98.62 93 VAL A CA 1
ATOM 670 C C . VAL A 1 93 ? -1.033 -11.725 -8.387 1.00 98.62 93 VAL A C 1
ATOM 672 O O . VAL A 1 93 ? -0.960 -10.744 -7.644 1.00 98.62 93 VAL A O 1
ATOM 675 N N . ASP A 1 94 ? -1.893 -12.710 -8.173 1.00 98.38 94 ASP A N 1
ATOM 676 C CA . ASP A 1 94 ? -2.603 -12.902 -6.913 1.00 98.38 94 ASP A CA 1
ATOM 677 C C . ASP A 1 94 ? -1.743 -13.666 -5.887 1.00 98.38 94 ASP A C 1
ATOM 679 O O . ASP A 1 94 ? -0.590 -14.024 -6.130 1.00 98.38 94 ASP A O 1
ATOM 683 N N . GLU A 1 95 ? -2.298 -13.919 -4.708 1.00 96.69 95 GLU A N 1
ATOM 684 C CA . GLU A 1 95 ? -1.619 -14.586 -3.599 1.00 96.69 95 GLU A CA 1
ATOM 685 C C . GLU A 1 95 ? -1.228 -16.049 -3.878 1.00 96.69 95 GLU A C 1
ATOM 687 O O . GLU A 1 95 ? -0.388 -16.597 -3.164 1.00 96.69 95 GLU A O 1
ATOM 692 N N . VAL A 1 96 ? -1.800 -16.682 -4.912 1.00 97.19 96 VAL A N 1
ATOM 693 C CA . VAL A 1 96 ? -1.433 -18.041 -5.349 1.00 97.19 96 VAL A CA 1
ATOM 694 C C . VAL A 1 96 ? -0.502 -18.038 -6.567 1.00 97.19 96 VAL A C 1
ATOM 696 O O . VAL A 1 96 ? -0.106 -19.105 -7.039 1.00 97.19 96 VAL A O 1
ATOM 699 N N . GLY A 1 97 ? -0.120 -16.856 -7.062 1.00 97.69 97 GLY A N 1
ATOM 700 C CA . GLY A 1 97 ? 0.787 -16.680 -8.193 1.00 97.69 97 GLY A CA 1
ATOM 701 C C . GLY A 1 97 ? 0.107 -16.680 -9.565 1.00 97.69 97 GLY A C 1
ATOM 702 O O . GLY A 1 97 ? 0.808 -16.727 -10.576 1.00 97.69 97 GLY A O 1
ATOM 703 N N . SER A 1 98 ? -1.226 -16.617 -9.633 1.00 98.44 98 SER A N 1
ATOM 704 C CA . SER A 1 98 ? -1.944 -16.492 -10.906 1.00 98.44 98 SER A CA 1
ATOM 705 C C . SER A 1 98 ? -1.842 -15.066 -11.430 1.00 98.44 98 SER A C 1
ATOM 707 O O . SER A 1 98 ? -2.037 -14.111 -10.681 1.00 98.44 98 SER A O 1
ATOM 709 N N . GLY A 1 99 ? -1.578 -14.916 -12.727 1.00 98.44 99 GLY A N 1
ATOM 710 C CA . GLY A 1 99 ? -1.533 -13.614 -13.385 1.00 98.44 99 GLY A CA 1
ATOM 711 C C . GLY A 1 99 ? -2.835 -12.824 -13.252 1.00 98.44 99 GLY A C 1
ATOM 712 O O . GLY A 1 99 ? -3.925 -13.383 -13.378 1.00 98.44 99 GLY A O 1
ATOM 713 N N . ILE A 1 100 ? -2.718 -11.517 -13.013 1.00 98.56 100 ILE A N 1
ATOM 714 C CA . ILE A 1 100 ? -3.858 -10.600 -12.950 1.00 98.56 100 ILE A CA 1
ATOM 715 C C . ILE A 1 100 ? -3.915 -9.770 -14.232 1.00 98.56 100 ILE A C 1
ATOM 717 O O . ILE A 1 100 ? -3.048 -8.930 -14.468 1.00 98.56 100 ILE A O 1
ATOM 721 N N . ASP A 1 101 ? -4.977 -9.956 -15.013 1.00 98.56 101 ASP A N 1
ATOM 722 C CA . ASP A 1 101 ? -5.290 -9.128 -16.181 1.00 98.56 101 ASP A CA 1
ATOM 723 C C . ASP A 1 101 ? -5.640 -7.690 -15.776 1.00 98.56 101 ASP A C 1
ATOM 725 O O . ASP A 1 101 ? -6.312 -7.445 -14.768 1.00 98.56 101 ASP A O 1
ATOM 729 N N . SER A 1 102 ? -5.239 -6.731 -16.608 1.00 98.19 102 SER A N 1
ATOM 730 C CA . SER A 1 102 ? -5.701 -5.348 -16.559 1.00 98.19 102 SER A CA 1
ATOM 731 C C . SER A 1 102 ? -5.370 -4.597 -15.261 1.00 98.19 102 SER A C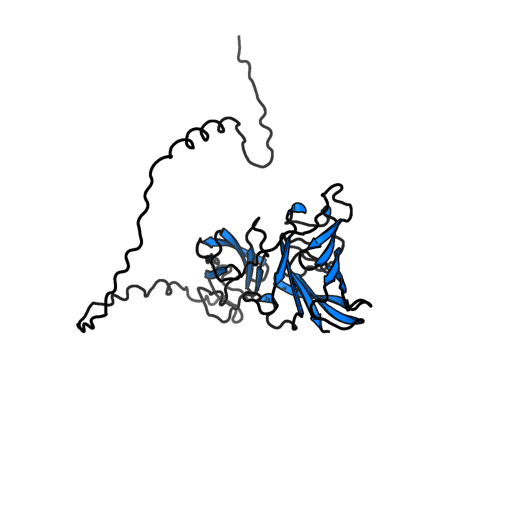 1
ATOM 733 O O . SER A 1 102 ? -5.955 -3.542 -14.973 1.00 98.19 102 SER A O 1
ATOM 735 N N . ALA A 1 103 ? -4.402 -5.089 -14.481 1.00 98.44 103 ALA A N 1
ATOM 736 C CA . ALA A 1 103 ? -3.834 -4.342 -13.372 1.00 98.44 103 ALA A CA 1
ATOM 737 C C . ALA A 1 103 ? -3.111 -3.115 -13.928 1.00 98.44 103 ALA A C 1
ATOM 739 O O . ALA A 1 103 ? -2.391 -3.180 -14.920 1.00 98.44 103 ALA A O 1
ATOM 740 N N . ARG A 1 104 ? -3.317 -1.967 -13.292 1.00 98.12 104 ARG A N 1
ATOM 741 C CA . ARG A 1 104 ? -2.642 -0.719 -13.629 1.00 98.12 104 ARG A CA 1
ATOM 742 C C . ARG A 1 104 ? -1.322 -0.661 -12.892 1.00 98.12 104 ARG A C 1
ATOM 744 O O . ARG A 1 104 ? -1.308 -0.701 -11.661 1.00 98.12 104 ARG A O 1
ATOM 751 N N . LEU A 1 105 ? -0.254 -0.502 -13.656 1.00 98.12 105 LEU A N 1
ATOM 752 C CA . LEU A 1 105 ? 1.085 -0.288 -13.145 1.00 98.12 105 LEU A CA 1
ATOM 753 C C . LEU A 1 105 ? 1.523 1.148 -13.391 1.00 98.12 105 LEU A C 1
ATOM 755 O O . LEU A 1 105 ? 1.206 1.731 -14.430 1.00 98.12 105 LEU A O 1
ATOM 759 N N . THR A 1 106 ? 2.295 1.687 -12.462 1.00 97.31 106 THR A N 1
ATOM 760 C CA . THR A 1 106 ? 2.976 2.968 -12.611 1.00 97.31 106 THR A CA 1
ATOM 761 C C . THR A 1 106 ? 4.411 2.805 -12.135 1.00 97.31 106 THR A C 1
ATOM 763 O O . THR A 1 106 ? 4.634 2.509 -10.967 1.00 97.31 106 THR A O 1
ATOM 766 N N . LEU A 1 107 ? 5.372 3.009 -13.034 1.00 97.31 107 LEU A N 1
ATOM 767 C CA . LEU A 1 107 ? 6.794 3.078 -12.707 1.00 97.31 107 LEU A CA 1
ATOM 768 C C . LEU A 1 107 ? 7.199 4.538 -12.531 1.00 97.31 107 LEU A C 1
ATOM 770 O O . LEU A 1 107 ? 7.201 5.277 -13.513 1.00 97.31 107 LEU A O 1
ATOM 774 N N . CYS A 1 108 ? 7.565 4.944 -11.324 1.00 96.31 108 CYS A N 1
ATOM 775 C CA . CYS A 1 108 ? 8.065 6.278 -11.024 1.00 96.31 108 CYS A CA 1
ATOM 776 C C . CYS A 1 108 ? 9.593 6.262 -10.900 1.00 96.31 108 CYS A C 1
ATOM 778 O O . CYS A 1 108 ? 10.160 5.560 -10.068 1.00 96.31 108 CYS A O 1
ATOM 780 N N . LEU A 1 109 ? 10.266 7.033 -11.753 1.00 95.69 109 LEU A N 1
ATOM 781 C CA . LEU A 1 109 ? 11.721 7.169 -11.800 1.00 95.69 109 LEU A CA 1
ATOM 782 C C . LEU A 1 109 ? 12.139 8.436 -11.061 1.00 95.69 109 LEU A C 1
ATOM 784 O O . LEU A 1 109 ? 11.592 9.510 -11.334 1.00 95.69 109 LEU A O 1
ATOM 788 N N . ASN A 1 110 ? 13.107 8.317 -10.147 1.00 93.69 110 ASN A N 1
ATOM 789 C CA . ASN A 1 110 ? 13.598 9.416 -9.304 1.00 93.69 110 ASN A CA 1
ATOM 790 C C . ASN A 1 110 ? 12.482 10.175 -8.547 1.00 93.69 110 ASN A C 1
ATOM 792 O O . ASN A 1 110 ? 12.667 11.329 -8.181 1.00 93.69 110 ASN A O 1
ATOM 796 N N . GLY A 1 111 ? 11.309 9.559 -8.356 1.00 88.44 111 GLY A N 1
ATOM 797 C CA . GLY A 1 111 ? 10.126 10.173 -7.737 1.00 88.44 111 GLY A CA 1
ATOM 798 C C . GLY A 1 111 ? 9.304 11.119 -8.628 1.00 88.44 111 GLY A C 1
ATOM 799 O O . GLY A 1 111 ? 8.145 11.369 -8.312 1.00 88.44 111 GLY A O 1
ATOM 800 N N . ASP A 1 112 ? 9.839 11.592 -9.758 1.00 90.19 112 ASP A N 1
ATOM 801 C CA . ASP A 1 112 ? 9.216 12.677 -10.540 1.00 90.19 112 ASP A CA 1
ATOM 802 C C . ASP A 1 112 ? 8.587 12.217 -11.864 1.00 90.19 112 ASP A C 1
ATOM 804 O O . ASP A 1 112 ? 7.647 12.830 -12.379 1.00 90.19 112 ASP A O 1
ATOM 808 N N . VAL A 1 113 ? 9.124 11.154 -12.468 1.00 95.81 113 VAL A N 1
ATOM 809 C CA . VAL A 1 113 ? 8.714 10.702 -13.803 1.00 95.81 113 VAL A CA 1
ATOM 810 C C . VAL A 1 113 ? 7.968 9.386 -13.694 1.00 95.81 113 VAL A C 1
ATOM 812 O O . VAL A 1 113 ? 8.587 8.332 -13.603 1.00 95.81 113 VAL A O 1
ATOM 815 N N . CYS A 1 114 ? 6.642 9.440 -13.782 1.00 96.69 114 CYS A N 1
ATOM 816 C CA . CYS A 1 114 ? 5.795 8.256 -13.687 1.00 96.69 114 CYS A CA 1
ATOM 817 C C . CYS A 1 114 ? 5.301 7.779 -15.064 1.00 96.69 114 CYS A C 1
ATOM 819 O O . CYS A 1 114 ? 4.702 8.533 -15.835 1.00 96.69 114 CYS A O 1
ATOM 821 N N . LEU A 1 115 ? 5.559 6.509 -15.370 1.00 97.62 115 LEU A N 1
ATOM 822 C CA . LEU A 1 115 ? 5.265 5.845 -16.635 1.00 97.62 115 LEU A CA 1
ATOM 823 C C . LEU A 1 115 ? 4.200 4.759 -16.409 1.00 97.62 115 LEU A C 1
ATOM 825 O O . LEU A 1 115 ? 4.467 3.795 -15.689 1.00 97.62 115 LEU A O 1
ATOM 829 N N . PRO A 1 116 ? 2.996 4.895 -16.992 1.00 97.94 116 PRO A N 1
ATOM 830 C CA . PRO A 1 116 ? 1.925 3.932 -16.788 1.00 97.94 116 PRO A CA 1
ATOM 831 C C . PRO A 1 116 ? 2.074 2.702 -17.691 1.00 97.94 116 PRO A C 1
ATOM 833 O O . PRO A 1 116 ? 2.595 2.789 -18.804 1.00 97.94 116 PRO A O 1
ATOM 836 N N . SER A 1 117 ? 1.524 1.576 -17.247 1.00 98.19 117 SER A N 1
ATOM 837 C CA . SER A 1 117 ? 1.263 0.390 -18.066 1.00 98.19 117 SER A CA 1
ATOM 838 C C . SER A 1 117 ? 0.075 -0.397 -17.515 1.00 98.19 117 SER A C 1
ATOM 840 O O . SER A 1 117 ? -0.508 -0.047 -16.485 1.00 98.19 117 SER A O 1
ATOM 842 N N . ILE A 1 118 ? -0.336 -1.415 -18.258 1.00 98.38 118 ILE A N 1
ATOM 843 C CA . ILE A 1 118 ? -1.434 -2.312 -17.923 1.00 98.38 118 ILE A CA 1
ATOM 844 C C . ILE A 1 118 ? -0.915 -3.735 -18.121 1.00 98.38 118 ILE A C 1
ATOM 846 O O . ILE A 1 118 ? -0.221 -3.987 -19.105 1.00 98.38 118 ILE A O 1
ATOM 850 N N . SER A 1 119 ? -1.198 -4.633 -17.180 1.00 98.62 119 SER A N 1
ATOM 851 C CA . SER A 1 119 ? -0.841 -6.042 -17.333 1.00 98.62 119 SER A CA 1
ATOM 852 C C . SER A 1 119 ? -1.734 -6.751 -18.348 1.00 98.62 119 SER A C 1
ATOM 854 O O . SER A 1 119 ? -2.914 -6.433 -18.501 1.00 98.62 119 SER A O 1
ATOM 856 N N . GLU A 1 120 ? -1.150 -7.732 -19.022 1.00 98.62 120 GLU A N 1
ATOM 857 C CA . GLU A 1 120 ? -1.823 -8.650 -19.934 1.00 98.62 120 GLU A CA 1
ATOM 858 C C . GLU A 1 120 ? -2.553 -9.763 -19.162 1.00 98.62 120 GLU A C 1
ATOM 860 O O . GLU A 1 120 ? -2.444 -9.880 -17.939 1.00 98.62 120 GLU A O 1
ATOM 865 N N . ALA A 1 121 ? -3.265 -10.634 -19.883 1.00 98.19 121 ALA A N 1
ATOM 866 C CA . ALA A 1 121 ? -4.075 -11.708 -19.301 1.00 98.19 121 ALA A CA 1
ATOM 867 C C . ALA A 1 121 ? -3.293 -12.706 -18.421 1.00 98.19 121 ALA A C 1
ATOM 869 O O . ALA A 1 121 ? -3.868 -13.311 -17.519 1.00 98.19 121 ALA A O 1
ATOM 870 N N . ASP A 1 122 ? -1.995 -12.890 -18.674 1.00 98.38 122 ASP A N 1
ATOM 871 C CA . ASP A 1 122 ? -1.099 -13.730 -17.868 1.00 98.38 122 ASP A CA 1
ATOM 872 C C . ASP A 1 122 ? -0.425 -12.963 -16.715 1.00 98.38 122 ASP A C 1
ATOM 874 O O . ASP A 1 122 ? 0.448 -13.497 -16.031 1.00 98.38 122 ASP A O 1
ATOM 878 N N . GLY A 1 123 ? -0.825 -11.710 -16.485 1.00 98.56 123 GLY A N 1
ATOM 879 C CA . GLY A 1 123 ? -0.256 -10.817 -15.483 1.00 98.56 123 GLY A CA 1
ATOM 880 C C . GLY A 1 123 ? 1.061 -10.167 -15.896 1.00 98.56 123 GLY A C 1
ATOM 881 O O . GLY A 1 123 ? 1.576 -9.333 -15.150 1.00 98.56 123 GLY A O 1
ATOM 882 N N . SER A 1 124 ? 1.631 -10.511 -17.053 1.00 98.62 124 SER A N 1
ATOM 883 C CA . SER A 1 124 ? 2.868 -9.890 -17.521 1.00 98.62 124 SER A CA 1
ATOM 884 C C . SER A 1 124 ? 2.651 -8.422 -17.880 1.00 98.62 124 SER A C 1
ATOM 886 O O . SER A 1 124 ? 1.565 -8.005 -18.277 1.00 98.62 124 SER A O 1
ATOM 888 N N . PHE A 1 125 ? 3.692 -7.608 -17.731 1.00 98.31 125 PHE A N 1
ATOM 889 C CA . PHE A 1 125 ? 3.671 -6.222 -18.183 1.00 98.31 125 PHE A CA 1
ATOM 890 C C . PHE A 1 125 ? 5.026 -5.807 -18.750 1.00 98.31 125 PHE A C 1
ATOM 892 O O . PHE A 1 125 ? 6.083 -6.347 -18.406 1.00 98.31 125 PHE A O 1
ATOM 899 N N . ALA A 1 126 ? 4.997 -4.776 -19.592 1.00 97.19 126 ALA A N 1
ATOM 900 C CA . ALA A 1 126 ? 6.185 -4.078 -20.054 1.00 97.19 126 ALA A CA 1
ATOM 901 C C . ALA A 1 126 ? 5.960 -2.563 -20.014 1.00 97.19 126 ALA A C 1
ATOM 903 O O . ALA A 1 126 ? 4.897 -2.065 -20.388 1.00 97.19 126 ALA A O 1
ATOM 904 N N . ILE A 1 127 ? 6.978 -1.828 -19.577 1.00 97.44 127 ILE A N 1
ATOM 905 C CA . ILE A 1 127 ? 7.012 -0.366 -19.562 1.00 97.44 127 ILE A CA 1
ATOM 906 C C . ILE A 1 127 ? 8.197 0.077 -20.404 1.00 97.44 127 ILE A C 1
ATOM 908 O O . ILE A 1 127 ? 9.343 -0.251 -20.096 1.00 97.44 127 ILE A O 1
ATOM 912 N N . THR A 1 128 ? 7.925 0.833 -21.462 1.00 96.12 128 THR A N 1
ATOM 913 C CA . THR A 1 128 ? 8.974 1.492 -22.242 1.00 96.12 128 THR A CA 1
ATOM 914 C C . THR A 1 128 ? 9.413 2.752 -21.513 1.00 96.12 128 THR A C 1
ATOM 916 O O . THR A 1 128 ? 8.609 3.661 -21.300 1.00 96.12 128 THR A O 1
ATOM 919 N N . VAL A 1 129 ? 10.694 2.823 -21.168 1.00 95.69 129 VAL A N 1
ATOM 920 C CA . VAL A 1 129 ? 11.313 4.007 -20.576 1.00 95.69 129 VAL A CA 1
ATOM 921 C C . VAL A 1 129 ? 11.893 4.855 -21.710 1.00 95.69 129 VAL A C 1
ATOM 923 O O . VAL A 1 129 ? 12.806 4.401 -22.402 1.00 95.69 129 VAL A O 1
ATOM 926 N N . PRO A 1 130 ? 11.378 6.078 -21.951 1.00 94.94 130 PRO A N 1
ATOM 927 C CA . PRO A 1 130 ? 11.937 6.958 -22.972 1.00 94.94 130 PRO A CA 1
ATOM 928 C C . PRO A 1 130 ? 13.420 7.220 -22.704 1.00 94.94 130 PRO A C 1
ATOM 930 O O . PRO A 1 130 ? 13.782 7.470 -21.559 1.00 94.94 130 PRO A O 1
ATOM 933 N N . GLU A 1 131 ? 14.261 7.258 -23.741 1.00 92.69 131 GLU A N 1
ATOM 934 C CA . GLU A 1 131 ? 15.721 7.421 -23.591 1.00 92.69 131 GLU A CA 1
ATOM 935 C C . GLU A 1 131 ? 16.121 8.610 -22.707 1.00 92.69 131 GLU A C 1
ATOM 937 O O . GLU A 1 131 ? 17.027 8.493 -21.887 1.00 92.69 131 GLU A O 1
ATOM 942 N N . ARG A 1 132 ? 15.390 9.733 -22.796 1.00 94.69 132 ARG A N 1
ATOM 943 C CA . ARG A 1 132 ? 15.615 10.925 -21.954 1.00 94.69 132 ARG A CA 1
ATOM 944 C C . ARG A 1 132 ? 15.470 10.681 -20.443 1.00 94.69 132 ARG A C 1
ATOM 946 O O . ARG A 1 132 ? 15.943 11.496 -19.666 1.00 94.69 132 ARG A O 1
ATOM 953 N N . ASN A 1 133 ? 14.797 9.598 -20.055 1.00 96.06 133 ASN A N 1
ATOM 954 C CA . ASN A 1 133 ? 14.541 9.179 -18.678 1.00 96.06 133 ASN A CA 1
ATOM 955 C C . ASN A 1 133 ? 15.192 7.818 -18.369 1.00 96.06 133 ASN A C 1
ATOM 957 O O . ASN A 1 133 ? 14.963 7.271 -17.299 1.00 96.06 133 ASN A O 1
ATOM 961 N N . ALA A 1 134 ? 15.946 7.235 -19.309 1.00 94.31 134 ALA A N 1
ATOM 962 C CA . ALA A 1 134 ? 16.505 5.892 -19.162 1.00 94.31 134 ALA A CA 1
ATOM 963 C C . ALA A 1 134 ? 17.647 5.832 -18.143 1.00 94.31 134 ALA A C 1
ATOM 965 O O . ALA A 1 134 ? 17.970 4.738 -17.702 1.00 94.31 134 ALA A O 1
ATOM 966 N N . CYS A 1 135 ? 18.229 6.980 -17.779 1.00 94.56 135 CYS A N 1
ATOM 967 C CA . CYS A 1 135 ? 19.184 7.135 -16.684 1.00 94.56 135 CYS A CA 1
ATOM 968 C C . CYS A 1 135 ? 18.457 7.565 -15.409 1.00 94.56 135 CYS A C 1
ATOM 970 O O . CYS A 1 135 ? 17.875 8.651 -15.375 1.00 94.56 135 CYS A O 1
ATOM 972 N N . PHE A 1 136 ? 18.477 6.726 -14.377 1.00 95.25 136 PHE A N 1
ATOM 973 C CA . PHE A 1 136 ? 17.802 6.992 -13.107 1.00 95.25 136 PHE A CA 1
ATOM 974 C C . PHE A 1 136 ? 18.512 6.305 -11.938 1.00 95.25 136 PHE A C 1
ATOM 976 O O . PHE A 1 136 ? 19.186 5.296 -12.113 1.00 95.25 136 PHE A O 1
ATOM 983 N N . GLN A 1 137 ? 18.350 6.853 -10.739 1.00 94.75 137 GLN A N 1
ATOM 984 C CA . GLN A 1 137 ? 18.949 6.335 -9.505 1.00 94.75 137 GLN A CA 1
ATOM 985 C C . GLN A 1 137 ? 17.953 5.513 -8.696 1.00 94.75 137 GLN A C 1
ATOM 987 O O . GLN A 1 137 ? 18.340 4.585 -7.994 1.00 94.75 137 GLN A O 1
ATOM 992 N N . THR A 1 138 ? 16.664 5.838 -8.802 1.00 94.19 138 THR A N 1
ATOM 993 C CA . THR A 1 138 ? 15.596 5.088 -8.143 1.00 94.19 138 THR A CA 1
ATOM 994 C C . THR A 1 138 ? 14.472 4.777 -9.115 1.00 94.19 138 THR A C 1
ATOM 996 O O . THR A 1 138 ? 14.198 5.535 -10.051 1.00 94.19 138 THR A O 1
ATOM 999 N N . ALA A 1 139 ? 13.815 3.647 -8.878 1.00 94.94 139 ALA A N 1
ATOM 1000 C CA . ALA A 1 139 ? 12.612 3.250 -9.583 1.00 94.94 139 ALA A CA 1
ATOM 1001 C C . ALA A 1 139 ? 11.646 2.619 -8.580 1.00 94.94 139 ALA A C 1
ATOM 1003 O O . ALA A 1 139 ? 11.996 1.659 -7.895 1.00 94.94 139 ALA A O 1
ATOM 1004 N N . ASP A 1 140 ? 10.437 3.157 -8.510 1.00 95.00 140 ASP A N 1
ATOM 1005 C CA . ASP A 1 140 ? 9.360 2.672 -7.657 1.00 95.00 140 ASP A CA 1
ATOM 1006 C C . ASP A 1 140 ? 8.216 2.190 -8.542 1.00 95.00 140 ASP A C 1
ATOM 1008 O O . ASP A 1 140 ? 7.840 2.855 -9.507 1.00 95.00 140 ASP A O 1
ATOM 1012 N N . MET A 1 141 ? 7.699 0.999 -8.263 1.00 96.44 141 MET A N 1
ATOM 1013 C CA . MET A 1 141 ? 6.611 0.391 -9.015 1.00 96.44 141 MET A CA 1
ATOM 1014 C C . MET A 1 141 ? 5.375 0.282 -8.146 1.00 96.44 141 MET A C 1
ATOM 1016 O O . MET A 1 141 ? 5.412 -0.295 -7.057 1.00 96.44 141 MET A O 1
ATOM 1020 N N . HIS A 1 142 ? 4.273 0.817 -8.656 1.00 95.50 142 HIS A N 1
ATOM 1021 C CA . HIS A 1 142 ? 2.980 0.801 -7.993 1.00 95.50 142 HIS A CA 1
ATOM 1022 C C . HIS A 1 142 ? 2.041 -0.044 -8.848 1.00 95.50 142 HIS A C 1
ATOM 1024 O O . HIS A 1 142 ? 1.868 0.241 -10.033 1.00 95.50 142 HIS A O 1
ATOM 1030 N N . ALA A 1 143 ? 1.438 -1.077 -8.271 1.00 97.44 143 ALA A N 1
ATOM 1031 C CA . ALA A 1 143 ? 0.489 -1.949 -8.951 1.00 97.44 143 ALA A CA 1
ATOM 1032 C C . ALA A 1 143 ? -0.863 -1.892 -8.240 1.00 97.44 143 ALA A C 1
ATOM 1034 O O . ALA A 1 143 ? -0.937 -1.982 -7.017 1.00 97.44 143 ALA A O 1
ATOM 1035 N N . ARG A 1 144 ? -1.949 -1.753 -9.001 1.00 96.69 144 ARG A N 1
ATOM 1036 C CA . ARG A 1 144 ? -3.315 -1.793 -8.467 1.00 96.69 144 ARG A CA 1
ATOM 1037 C C . ARG A 1 144 ? -4.295 -2.305 -9.500 1.00 96.69 144 ARG A C 1
ATOM 1039 O O . ARG A 1 144 ? -4.140 -2.042 -10.687 1.00 96.69 144 ARG A O 1
ATOM 1046 N N . LEU A 1 145 ? -5.378 -2.921 -9.052 1.00 96.69 145 LEU A N 1
ATOM 1047 C CA . LEU A 1 145 ? -6.497 -3.273 -9.917 1.00 96.69 145 LEU A CA 1
ATOM 1048 C C . LEU A 1 145 ? -7.734 -2.473 -9.469 1.00 96.69 145 LEU A C 1
ATOM 1050 O O . LEU A 1 145 ? -8.343 -2.804 -8.450 1.00 96.69 145 LEU A O 1
ATOM 1054 N N . PRO A 1 146 ? -8.096 -1.378 -10.163 1.00 92.06 146 PRO A N 1
ATOM 1055 C CA . PRO A 1 146 ? -9.228 -0.547 -9.759 1.00 92.06 146 PRO A CA 1
ATOM 1056 C C . PRO A 1 146 ? -10.533 -1.344 -9.671 1.00 92.06 146 PRO A C 1
ATOM 1058 O O . PRO A 1 146 ? -10.800 -2.180 -10.529 1.00 92.06 146 PRO A O 1
ATOM 1061 N N . ASN A 1 147 ? -11.371 -1.031 -8.678 1.00 89.12 147 ASN A N 1
ATOM 1062 C CA . ASN A 1 147 ? -12.688 -1.650 -8.469 1.00 89.12 147 ASN A CA 1
ATOM 1063 C C . ASN A 1 147 ? -12.661 -3.183 -8.278 1.00 89.12 147 ASN A C 1
ATOM 1065 O O . ASN A 1 147 ? -13.604 -3.858 -8.683 1.00 89.12 147 ASN A O 1
ATOM 1069 N N . SER A 1 148 ? -11.591 -3.746 -7.703 1.00 90.25 148 SER A N 1
ATOM 1070 C CA . SER A 1 148 ? -11.425 -5.208 -7.591 1.00 90.25 148 SER A CA 1
ATOM 1071 C C . SER A 1 148 ? -11.369 -5.773 -6.172 1.00 90.25 148 SER A C 1
ATOM 1073 O O . SER A 1 148 ? -11.104 -6.962 -6.026 1.00 90.25 148 SER A O 1
ATOM 1075 N N . HIS A 1 149 ? -11.614 -4.956 -5.138 1.00 94.44 149 HIS A N 1
ATOM 1076 C CA . HIS A 1 149 ? -11.404 -5.341 -3.732 1.00 94.44 149 HIS A CA 1
ATOM 1077 C C . HIS A 1 149 ? -10.042 -6.025 -3.536 1.00 94.44 149 HIS A C 1
ATOM 1079 O O . HIS A 1 149 ? -9.938 -7.124 -2.999 1.00 94.44 149 HIS A O 1
ATOM 1085 N N . ARG A 1 150 ? -8.986 -5.388 -4.047 1.00 97.31 150 ARG A N 1
ATOM 1086 C CA . ARG A 1 150 ? -7.600 -5.794 -3.822 1.00 97.31 150 ARG A CA 1
ATOM 1087 C C . ARG A 1 150 ? -6.800 -4.615 -3.293 1.00 97.31 150 ARG A C 1
ATOM 1089 O O . ARG A 1 150 ? -7.098 -3.465 -3.635 1.00 97.31 150 ARG A O 1
ATOM 1096 N N . THR A 1 151 ? -5.806 -4.900 -2.463 1.00 96.88 151 THR A N 1
ATOM 1097 C CA . THR A 1 151 ? -4.821 -3.909 -2.017 1.00 96.88 151 THR A CA 1
ATOM 1098 C C . THR A 1 151 ? -4.013 -3.426 -3.222 1.00 96.88 151 THR A C 1
ATOM 1100 O O . THR A 1 151 ? -3.775 -4.198 -4.156 1.00 96.88 151 THR A O 1
ATOM 1103 N N . ALA A 1 152 ? -3.580 -2.165 -3.229 1.00 96.38 152 ALA A N 1
ATOM 1104 C CA . ALA A 1 152 ? -2.478 -1.782 -4.107 1.00 96.38 152 ALA A CA 1
ATOM 1105 C C . ALA A 1 152 ? -1.157 -2.253 -3.490 1.00 96.38 152 ALA A C 1
ATOM 1107 O O . ALA A 1 152 ? -1.089 -2.518 -2.292 1.00 96.38 152 ALA A O 1
ATOM 1108 N N . THR A 1 153 ? -0.109 -2.346 -4.295 1.00 96.50 153 THR A N 1
ATOM 1109 C CA . THR A 1 153 ? 1.230 -2.731 -3.842 1.00 96.50 153 THR A CA 1
ATOM 1110 C C . THR A 1 153 ? 2.243 -1.728 -4.355 1.00 96.50 153 THR A C 1
ATOM 1112 O O . THR A 1 153 ? 2.180 -1.315 -5.513 1.00 96.50 153 THR A O 1
ATOM 1115 N N . TYR A 1 154 ? 3.186 -1.364 -3.489 1.00 95.56 154 TYR A N 1
ATOM 1116 C CA . TYR A 1 154 ? 4.270 -0.435 -3.777 1.00 95.56 154 TYR A CA 1
ATOM 1117 C C . TYR A 1 154 ? 5.592 -1.126 -3.485 1.00 95.56 154 TYR A C 1
ATOM 1119 O O . TYR A 1 154 ? 5.808 -1.578 -2.362 1.00 95.56 154 TYR A O 1
ATOM 1127 N N . CYS A 1 155 ? 6.481 -1.188 -4.471 1.00 95.00 155 CYS A N 1
ATOM 1128 C CA . CYS A 1 155 ? 7.837 -1.680 -4.266 1.00 95.00 155 CYS A CA 1
ATOM 1129 C C . CYS A 1 155 ? 8.852 -0.718 -4.842 1.00 95.00 155 CYS A C 1
ATOM 1131 O O . CYS A 1 155 ? 8.713 -0.276 -5.983 1.00 95.00 155 CYS A O 1
ATOM 1133 N N . ARG A 1 156 ? 9.955 -0.545 -4.119 1.00 93.12 156 ARG A N 1
ATOM 1134 C CA . ARG A 1 156 ? 11.199 -0.129 -4.750 1.00 93.12 156 ARG A CA 1
ATOM 1135 C C . ARG A 1 156 ? 11.726 -1.276 -5.608 1.00 93.12 156 ARG A C 1
ATOM 1137 O O . ARG A 1 156 ? 11.791 -2.420 -5.160 1.00 93.12 156 ARG A O 1
ATOM 1144 N N . MET A 1 157 ? 12.060 -0.974 -6.853 1.00 92.94 157 MET A N 1
ATOM 1145 C CA . MET A 1 157 ? 12.693 -1.921 -7.761 1.00 92.94 157 MET A CA 1
ATOM 1146 C C . MET A 1 157 ? 14.142 -2.154 -7.333 1.00 92.94 157 MET A C 1
ATOM 1148 O O . MET A 1 157 ? 14.861 -1.202 -7.034 1.00 92.94 157 MET A O 1
ATOM 1152 N N . ASP A 1 158 ? 14.574 -3.411 -7.369 1.00 91.31 158 ASP A N 1
ATOM 1153 C CA . ASP A 1 158 ? 15.993 -3.749 -7.335 1.00 91.31 158 ASP A CA 1
ATOM 1154 C C . ASP A 1 158 ? 16.612 -3.420 -8.699 1.00 91.31 158 ASP A C 1
ATOM 1156 O O . ASP A 1 158 ? 16.125 -3.868 -9.741 1.00 91.31 158 ASP A O 1
ATOM 1160 N N . LEU A 1 159 ? 17.655 -2.594 -8.688 1.00 90.19 159 LEU A N 1
ATOM 1161 C CA . LEU A 1 159 ? 18.320 -2.092 -9.885 1.00 90.19 159 LEU A CA 1
ATOM 1162 C C . LEU A 1 159 ? 19.660 -2.797 -10.160 1.00 90.19 159 LEU A C 1
ATOM 1164 O O . LEU A 1 159 ? 20.312 -2.507 -11.168 1.00 90.19 159 LEU A O 1
ATOM 1168 N N . GLU A 1 160 ? 20.071 -3.736 -9.303 1.00 82.56 160 GLU A N 1
ATOM 1169 C CA . GLU A 1 160 ? 21.316 -4.498 -9.451 1.00 82.56 160 GLU A CA 1
ATOM 1170 C C . GLU A 1 160 ? 21.225 -5.574 -10.553 1.00 82.56 160 GLU A C 1
ATOM 1172 O O . GLU A 1 160 ? 22.246 -6.009 -11.086 1.00 82.56 160 GLU A O 1
ATOM 1177 N N . GLY A 1 161 ? 20.008 -5.955 -10.965 1.00 65.00 161 GLY A N 1
ATOM 1178 C CA . GLY A 1 161 ? 19.712 -7.049 -11.904 1.00 65.00 161 GLY A CA 1
ATOM 1179 C C . GLY A 1 161 ? 20.127 -6.854 -13.373 1.00 65.00 161 GLY A C 1
ATOM 1180 O O . GLY A 1 161 ? 19.828 -7.711 -14.205 1.00 65.00 161 GLY A O 1
ATOM 1181 N N . GLY A 1 162 ? 20.824 -5.767 -13.710 1.00 64.31 162 GLY A N 1
ATOM 1182 C CA . GLY A 1 162 ? 21.394 -5.534 -15.039 1.00 64.31 162 GLY A CA 1
ATOM 1183 C C . GLY A 1 162 ? 20.689 -4.464 -15.877 1.00 64.31 162 GLY A C 1
ATOM 1184 O O . GLY A 1 162 ? 19.682 -3.871 -15.496 1.00 64.31 162 GLY A O 1
ATOM 1185 N N . ALA A 1 163 ? 21.285 -4.188 -17.039 1.00 66.69 163 ALA A N 1
ATOM 1186 C CA . ALA A 1 163 ? 20.897 -3.105 -17.930 1.00 66.69 163 ALA A CA 1
ATOM 1187 C C . ALA A 1 163 ? 20.123 -3.641 -19.143 1.00 66.69 163 ALA A C 1
ATOM 1189 O O . ALA A 1 163 ? 20.717 -4.216 -20.051 1.00 66.69 163 ALA A O 1
ATOM 1190 N N . CYS A 1 164 ? 18.817 -3.363 -19.162 1.00 79.62 164 CYS A N 1
ATOM 1191 C CA . CYS A 1 164 ? 17.894 -3.529 -20.286 1.00 79.62 164 CYS A CA 1
ATOM 1192 C C . CYS A 1 164 ? 17.613 -4.994 -20.742 1.00 79.62 164 CYS A C 1
ATOM 1194 O O . CYS A 1 164 ? 18.520 -5.690 -21.181 1.00 79.62 164 CYS A O 1
ATOM 1196 N N . PRO A 1 165 ? 16.345 -5.454 -20.719 1.00 86.62 165 PRO A N 1
ATOM 1197 C CA . PRO A 1 165 ? 15.293 -4.898 -19.880 1.00 86.62 165 PRO A CA 1
ATOM 1198 C C . PRO A 1 165 ? 15.665 -5.087 -18.401 1.00 86.62 165 PRO A C 1
ATOM 1200 O O . PRO A 1 165 ? 16.302 -6.062 -18.012 1.00 86.62 165 PRO A O 1
ATOM 1203 N N . LEU A 1 166 ? 15.257 -4.131 -17.575 1.00 92.25 166 LEU A N 1
ATOM 1204 C CA . LEU A 1 166 ? 15.269 -4.310 -16.131 1.00 92.25 166 LEU A CA 1
ATOM 1205 C C . LEU A 1 166 ? 14.100 -5.232 -15.770 1.00 92.25 166 LEU A C 1
ATOM 1207 O O . LEU A 1 166 ? 12.937 -4.882 -15.996 1.00 92.25 166 LEU A O 1
ATOM 1211 N N . PHE A 1 167 ? 14.404 -6.405 -15.229 1.00 92.94 167 PHE A N 1
ATOM 1212 C CA . PHE A 1 167 ? 13.392 -7.354 -14.780 1.00 92.94 167 PHE A CA 1
ATOM 1213 C C . PHE A 1 167 ? 13.065 -7.120 -13.306 1.00 92.94 167 PHE A C 1
ATOM 1215 O O . PHE A 1 167 ? 13.961 -7.101 -12.465 1.00 92.94 167 PHE A O 1
ATOM 1222 N N . ALA A 1 168 ? 11.780 -6.993 -12.978 1.00 93.75 168 ALA A N 1
ATOM 1223 C CA . ALA A 1 168 ? 11.335 -7.105 -11.597 1.00 93.75 168 ALA A CA 1
ATOM 1224 C C . ALA A 1 168 ? 11.638 -8.529 -11.108 1.00 93.75 168 ALA A C 1
ATOM 1226 O O . ALA A 1 168 ? 11.034 -9.492 -11.580 1.00 93.75 168 ALA A O 1
ATOM 1227 N N . ALA A 1 169 ? 12.585 -8.665 -10.177 1.00 91.75 169 ALA A N 1
ATOM 1228 C CA . ALA A 1 169 ? 13.044 -9.967 -9.687 1.00 91.75 169 ALA A CA 1
ATOM 1229 C C . ALA A 1 169 ? 11.938 -10.781 -8.990 1.00 91.75 169 ALA A C 1
ATOM 1231 O O . ALA A 1 169 ? 12.033 -12.002 -8.875 1.00 91.75 169 ALA A O 1
ATOM 1232 N N . ARG A 1 170 ? 10.888 -10.105 -8.513 1.00 94.19 170 ARG A N 1
ATOM 1233 C CA . ARG A 1 170 ? 9.727 -10.704 -7.854 1.00 94.19 170 ARG A CA 1
ATOM 1234 C C . ARG A 1 170 ? 8.439 -10.159 -8.459 1.00 94.19 170 ARG A C 1
ATOM 1236 O O . ARG A 1 170 ? 8.426 -9.007 -8.900 1.00 94.19 170 ARG A O 1
ATOM 1243 N N . PRO A 1 171 ? 7.360 -10.956 -8.450 1.00 97.06 171 PRO A N 1
ATOM 1244 C CA . PRO A 1 171 ? 6.064 -10.479 -8.890 1.00 97.06 171 PRO A CA 1
ATOM 1245 C C . PRO A 1 171 ? 5.490 -9.447 -7.910 1.00 97.06 171 PRO A C 1
ATOM 1247 O O . PRO A 1 171 ? 5.719 -9.519 -6.700 1.00 97.06 171 PRO A O 1
ATOM 1250 N N . PHE A 1 172 ? 4.685 -8.524 -8.433 1.00 98.06 172 PHE A N 1
ATOM 1251 C CA . PHE A 1 172 ? 3.838 -7.653 -7.621 1.00 98.06 172 PHE A CA 1
ATOM 1252 C C . PHE A 1 172 ? 2.574 -8.417 -7.249 1.00 98.06 172 PHE A C 1
ATOM 1254 O O . PHE A 1 172 ? 1.833 -8.845 -8.131 1.00 98.06 172 PHE A O 1
ATOM 1261 N N . VAL A 1 173 ? 2.320 -8.592 -5.957 1.00 98.31 173 VAL A N 1
ATOM 1262 C CA . VAL A 1 173 ? 1.158 -9.351 -5.477 1.00 98.31 173 VAL A CA 1
ATOM 1263 C C . VAL A 1 173 ? 0.051 -8.381 -5.083 1.00 98.31 173 VAL A C 1
ATOM 1265 O O . VAL A 1 173 ? 0.309 -7.460 -4.313 1.00 98.31 173 VAL A O 1
ATOM 1268 N N . LEU A 1 174 ? -1.169 -8.564 -5.596 1.00 98.38 174 LEU A N 1
ATOM 1269 C CA . LEU A 1 174 ? -2.348 -7.789 -5.181 1.00 98.38 174 LEU A CA 1
ATOM 1270 C C . LEU A 1 174 ? -3.252 -8.658 -4.311 1.00 98.38 174 LEU A C 1
ATOM 1272 O O . LEU A 1 174 ? -3.925 -9.556 -4.820 1.00 98.38 174 LEU A O 1
ATOM 1276 N N . PHE A 1 175 ? -3.303 -8.389 -3.009 1.00 98.44 175 PHE A N 1
ATOM 1277 C CA . PHE A 1 175 ? -4.022 -9.240 -2.064 1.00 98.44 175 PHE A CA 1
ATOM 1278 C C . PHE A 1 175 ? -5.525 -8.947 -2.086 1.00 98.44 175 PHE A C 1
ATOM 1280 O O . PHE A 1 175 ? -5.905 -7.774 -2.073 1.00 98.44 175 PHE A O 1
ATOM 1287 N N . PRO A 1 176 ? -6.396 -9.970 -2.103 1.00 98.06 176 PRO A N 1
ATOM 1288 C CA . PRO A 1 176 ? -7.833 -9.777 -2.010 1.00 98.06 176 PRO A CA 1
ATOM 1289 C C . PRO A 1 176 ? -8.198 -9.246 -0.629 1.00 98.06 176 PRO A C 1
ATOM 1291 O O . PRO A 1 176 ? -7.719 -9.733 0.393 1.00 98.06 176 PRO A O 1
ATOM 1294 N N . THR A 1 177 ? -9.079 -8.256 -0.602 1.00 98.25 177 THR A N 1
ATOM 1295 C CA . THR A 1 177 ? -9.642 -7.694 0.618 1.00 98.25 177 THR A CA 1
ATOM 1296 C C . THR A 1 177 ? -11.050 -8.226 0.845 1.00 98.25 177 THR A C 1
ATOM 1298 O O . THR A 1 177 ? -11.771 -8.602 -0.080 1.00 98.25 177 THR A O 1
ATOM 1301 N N . THR A 1 178 ? -11.454 -8.272 2.111 1.00 98.25 178 THR A N 1
ATOM 1302 C CA . THR A 1 178 ? -12.819 -8.613 2.509 1.00 98.25 178 THR A CA 1
ATOM 1303 C C . THR A 1 178 ? -13.544 -7.335 2.928 1.00 98.25 178 THR A C 1
ATOM 1305 O O . THR A 1 178 ? -12.983 -6.568 3.718 1.00 98.25 178 THR A O 1
ATOM 1308 N N . PRO A 1 179 ? -14.768 -7.078 2.428 1.00 98.00 179 PRO A N 1
ATOM 1309 C CA . PRO A 1 179 ? -15.570 -5.944 2.874 1.00 98.00 179 PRO A CA 1
ATOM 1310 C C . PRO A 1 179 ? -15.760 -5.918 4.392 1.00 98.00 179 PRO A C 1
ATOM 1312 O O . PRO A 1 179 ? -15.758 -6.961 5.052 1.00 98.00 179 PRO A O 1
ATOM 1315 N N . ALA A 1 180 ? -15.973 -4.724 4.940 1.00 98.19 180 ALA A N 1
ATOM 1316 C CA . ALA A 1 180 ? -16.349 -4.569 6.340 1.00 98.19 180 ALA A CA 1
ATOM 1317 C C . ALA A 1 180 ? -17.581 -5.427 6.692 1.00 98.19 180 ALA A C 1
ATOM 1319 O O . ALA A 1 180 ? -18.576 -5.452 5.964 1.00 98.19 180 ALA A O 1
ATOM 1320 N N . THR A 1 181 ? -17.529 -6.121 7.830 1.00 98.38 181 THR A N 1
ATOM 1321 C CA . THR A 1 181 ? -18.648 -6.931 8.337 1.00 98.38 181 THR A CA 1
ATOM 1322 C C . THR A 1 181 ? -19.739 -6.059 8.940 1.00 98.38 181 THR A C 1
ATOM 1324 O O . THR A 1 181 ? -20.918 -6.400 8.859 1.00 98.38 181 THR A O 1
ATOM 1327 N N . THR A 1 182 ? -19.355 -4.913 9.507 1.00 98.44 182 THR A N 1
ATOM 1328 C CA . THR A 1 182 ? -20.279 -3.859 9.922 1.00 98.44 182 THR A CA 1
ATOM 1329 C C . THR A 1 182 ? -19.893 -2.562 9.236 1.00 98.44 182 THR A C 1
ATOM 1331 O O . THR A 1 182 ? -18.861 -1.970 9.543 1.00 98.44 182 THR A O 1
ATOM 1334 N N . LEU A 1 183 ? -20.758 -2.106 8.334 1.00 98.00 183 LEU A N 1
ATOM 1335 C CA . LEU A 1 183 ? -20.630 -0.832 7.639 1.00 98.00 183 LEU A CA 1
ATOM 1336 C C . LEU A 1 183 ? -21.947 -0.062 7.801 1.00 98.00 183 LEU A C 1
ATOM 1338 O O . LEU A 1 183 ? -22.912 -0.347 7.082 1.00 98.00 183 LEU A O 1
ATOM 1342 N N . PRO A 1 184 ? -22.058 0.850 8.788 1.00 98.25 184 PRO A N 1
ATOM 1343 C CA . PRO A 1 184 ? -23.298 1.588 8.980 1.00 98.25 184 PRO A CA 1
ATOM 1344 C C . PRO A 1 184 ? -23.644 2.412 7.725 1.00 98.25 184 PRO A C 1
ATOM 1346 O O . PRO A 1 184 ? -22.742 2.867 7.032 1.00 98.25 184 PRO A O 1
ATOM 1349 N N . PRO A 1 185 ? -24.928 2.656 7.405 1.00 97.06 185 PRO A N 1
ATOM 1350 C CA . PRO A 1 185 ? -25.290 3.435 6.222 1.00 97.06 185 PRO A CA 1
ATOM 1351 C C . PRO A 1 185 ? -24.621 4.820 6.197 1.00 97.06 185 PRO A C 1
ATOM 1353 O O . PRO A 1 185 ? -24.500 5.473 7.238 1.00 97.06 185 PRO A O 1
ATOM 1356 N N . LEU A 1 186 ? -24.258 5.296 4.997 1.00 96.12 186 LEU A N 1
ATOM 1357 C CA . LEU A 1 186 ? -23.540 6.565 4.805 1.00 96.12 186 LEU A CA 1
ATOM 1358 C C . LEU A 1 186 ? -24.194 7.725 5.572 1.00 96.12 186 LEU A C 1
ATOM 1360 O O . LEU A 1 186 ? -23.534 8.385 6.371 1.00 96.12 186 LEU A O 1
ATOM 1364 N N . GLY A 1 187 ? -25.504 7.939 5.401 1.00 96.19 187 GLY A N 1
ATOM 1365 C CA . GLY A 1 187 ? -26.236 9.002 6.098 1.00 96.19 187 GLY A CA 1
ATOM 1366 C C . GLY A 1 187 ? -25.580 10.376 5.905 1.00 96.19 187 GLY A C 1
ATOM 1367 O O . GLY A 1 187 ? -25.325 10.788 4.777 1.00 96.19 187 GLY A O 1
ATOM 1368 N N . ASN A 1 188 ? -25.297 11.078 7.007 1.00 96.81 188 ASN A N 1
ATOM 1369 C CA . ASN A 1 188 ? -24.447 12.270 6.981 1.00 96.81 188 ASN A CA 1
ATOM 1370 C C . ASN A 1 188 ? -22.969 11.860 6.836 1.00 96.81 188 ASN A C 1
ATOM 1372 O O . ASN A 1 188 ? -22.435 11.242 7.760 1.00 96.81 188 ASN A O 1
ATOM 1376 N N . ALA A 1 189 ? -22.335 12.236 5.721 1.00 95.31 189 ALA A N 1
ATOM 1377 C CA . ALA A 1 189 ? -20.944 11.905 5.402 1.00 95.31 189 ALA A CA 1
ATOM 1378 C C . ALA A 1 189 ? -19.913 12.528 6.362 1.00 95.31 189 ALA A C 1
ATOM 1380 O O . ALA A 1 189 ? -18.810 12.004 6.462 1.00 95.31 189 ALA A O 1
ATOM 1381 N N . ASP A 1 190 ? -20.280 13.583 7.096 1.00 95.38 190 ASP A N 1
ATOM 1382 C CA . ASP A 1 190 ? -19.406 14.251 8.073 1.00 95.38 190 ASP A CA 1
ATOM 1383 C C . ASP A 1 190 ? -19.559 13.696 9.499 1.00 95.38 190 ASP A C 1
ATOM 1385 O O . ASP A 1 190 ? -18.927 14.170 10.441 1.00 95.38 190 ASP A O 1
ATOM 1389 N N . ALA A 1 191 ? -20.436 12.709 9.697 1.00 96.88 191 ALA A N 1
ATOM 1390 C CA . ALA A 1 191 ? -20.625 12.081 10.996 1.00 96.88 191 ALA A CA 1
ATOM 1391 C C . ALA A 1 191 ? -19.771 10.814 11.112 1.00 96.88 191 ALA A C 1
ATOM 1393 O O . ALA A 1 191 ? -19.758 9.990 10.199 1.00 96.88 191 ALA A O 1
ATOM 1394 N N . VAL A 1 192 ? -19.137 10.635 12.274 1.00 97.31 192 VAL A N 1
ATOM 1395 C CA . VAL A 1 192 ? -18.316 9.458 12.588 1.00 97.31 192 VAL A CA 1
ATOM 1396 C C . VAL A 1 192 ? -19.122 8.163 12.429 1.00 97.31 192 VAL A C 1
ATOM 1398 O O . VAL A 1 192 ? -20.320 8.094 12.744 1.00 97.31 192 VAL A O 1
ATOM 1401 N N . ARG A 1 193 ? -18.453 7.135 11.913 1.00 97.62 193 ARG A N 1
ATOM 1402 C CA . ARG A 1 193 ? -18.947 5.776 11.714 1.00 97.62 193 ARG A CA 1
ATOM 1403 C C . ARG A 1 193 ? -17.916 4.795 12.247 1.00 97.62 193 ARG A C 1
ATOM 1405 O O . ARG A 1 193 ? -16.777 4.822 11.800 1.00 97.62 193 ARG A O 1
ATOM 1412 N N . THR A 1 194 ? -18.343 3.904 13.132 1.00 98.50 194 THR A N 1
ATOM 1413 C CA . THR A 1 194 ? -17.540 2.740 13.512 1.00 98.50 194 THR A CA 1
ATOM 1414 C C . THR A 1 194 ? -17.741 1.654 12.465 1.00 98.50 194 THR A C 1
ATOM 1416 O O . THR A 1 194 ? -18.854 1.153 12.278 1.00 98.50 194 THR A O 1
ATOM 1419 N N . VAL A 1 195 ? -16.670 1.338 11.751 1.00 98.44 195 VAL A N 1
ATOM 1420 C CA . VAL A 1 195 ? -16.592 0.271 10.756 1.00 98.44 195 VAL A CA 1
ATOM 1421 C C . VAL A 1 195 ? -15.863 -0.904 11.390 1.00 98.44 195 VAL A C 1
ATOM 1423 O O . VAL A 1 195 ? -14.813 -0.710 11.993 1.00 98.44 195 VAL A O 1
ATOM 1426 N N . VAL A 1 196 ? -16.419 -2.109 11.263 1.00 98.62 196 VAL A N 1
ATOM 1427 C CA . VAL A 1 196 ? -15.849 -3.337 11.842 1.00 98.62 196 VAL A CA 1
ATOM 1428 C C . VAL A 1 196 ? -15.536 -4.320 10.726 1.00 98.62 196 VAL A C 1
ATOM 1430 O O . VAL A 1 196 ? -16.357 -4.516 9.825 1.00 98.62 196 VAL A O 1
ATOM 1433 N N . PHE A 1 197 ? -14.370 -4.954 10.792 1.00 98.50 197 PHE A N 1
ATOM 1434 C CA . PHE A 1 197 ? -13.919 -5.959 9.835 1.00 98.50 197 PHE A CA 1
ATOM 1435 C C . PHE A 1 197 ? -13.966 -7.375 10.420 1.00 98.50 197 PHE A C 1
ATOM 1437 O O . PHE A 1 197 ? -14.223 -7.586 11.605 1.00 98.50 197 PHE A O 1
ATOM 1444 N N . ALA A 1 198 ? -13.771 -8.376 9.560 1.00 97.62 198 ALA A N 1
ATOM 1445 C CA . ALA A 1 198 ? -13.999 -9.780 9.902 1.00 97.62 198 ALA A CA 1
ATOM 1446 C C . ALA A 1 198 ? -13.099 -10.315 11.025 1.00 97.62 198 ALA A C 1
ATOM 1448 O O . ALA A 1 198 ? -13.500 -11.234 11.734 1.00 97.62 198 ALA A O 1
ATOM 1449 N N . ASP A 1 199 ? -11.906 -9.753 11.195 1.00 97.00 199 ASP A N 1
ATOM 1450 C CA . ASP A 1 199 ? -10.942 -10.190 12.201 1.00 97.00 199 ASP A CA 1
ATOM 1451 C C . ASP A 1 199 ? -11.038 -9.415 13.526 1.00 97.00 199 ASP A C 1
ATOM 1453 O O . ASP A 1 199 ? -10.273 -9.690 14.448 1.00 97.00 199 ASP A O 1
ATOM 1457 N N . GLY A 1 200 ? -11.992 -8.483 13.629 1.00 98.06 200 GLY A N 1
ATOM 1458 C CA . GLY A 1 200 ? -12.217 -7.646 14.805 1.00 98.06 200 GLY A CA 1
ATOM 1459 C C . GLY A 1 200 ? -11.536 -6.279 14.755 1.00 98.06 200 GLY A C 1
ATOM 1460 O O . GLY A 1 200 ? -11.669 -5.531 15.716 1.00 98.06 200 GLY A O 1
ATOM 1461 N N . LEU A 1 201 ? -10.832 -5.930 13.671 1.00 98.56 201 LEU A N 1
ATOM 1462 C CA . LEU A 1 201 ? -10.356 -4.562 13.467 1.00 98.56 201 LEU A CA 1
ATOM 1463 C C . LEU A 1 201 ? -11.544 -3.593 13.421 1.00 98.56 201 LEU A C 1
ATOM 1465 O O . LEU A 1 201 ? -12.494 -3.807 12.663 1.00 98.56 201 LEU A O 1
ATOM 1469 N N . GLU A 1 202 ? -11.467 -2.513 14.196 1.00 98.62 202 GLU A N 1
ATOM 1470 C CA . GLU A 1 202 ? -12.462 -1.440 14.187 1.00 98.62 202 GLU A CA 1
ATOM 1471 C C . GLU A 1 202 ? -11.826 -0.100 13.837 1.00 98.62 202 GLU A C 1
ATOM 1473 O O . GLU A 1 202 ? -10.747 0.218 14.332 1.00 98.62 202 GLU A O 1
ATOM 1478 N N . ILE A 1 203 ? -12.517 0.706 13.032 1.00 98.25 203 ILE A N 1
ATOM 1479 C CA . ILE A 1 203 ? -12.099 2.068 12.688 1.00 98.25 203 ILE A CA 1
ATOM 1480 C C . ILE A 1 203 ? -13.270 3.014 12.913 1.00 98.25 203 ILE A C 1
ATOM 1482 O O . ILE A 1 203 ? -14.346 2.819 12.345 1.00 98.25 203 ILE A O 1
ATOM 1486 N N . ASP A 1 204 ? -13.047 4.071 13.686 1.00 97.94 204 ASP A N 1
ATOM 1487 C CA . ASP A 1 204 ? -13.965 5.200 13.763 1.00 97.94 204 ASP A CA 1
ATOM 1488 C C . ASP A 1 204 ? -13.564 6.226 12.704 1.00 97.94 204 ASP A C 1
ATOM 1490 O O . ASP A 1 204 ? -12.597 6.967 12.867 1.00 97.94 204 ASP A O 1
ATOM 1494 N N . LEU A 1 205 ? -14.305 6.275 11.600 1.00 95.94 205 LEU A N 1
ATOM 1495 C CA . LEU A 1 205 ? -13.971 7.135 10.468 1.00 95.94 205 LEU A CA 1
ATOM 1496 C C . LEU A 1 205 ? -15.089 8.100 10.099 1.00 95.94 205 LEU A C 1
ATOM 1498 O O . LEU A 1 205 ? -16.269 7.861 10.359 1.00 95.94 205 LEU A O 1
ATOM 1502 N N . VAL A 1 206 ? -14.705 9.197 9.455 1.00 95.50 206 VAL A N 1
ATOM 1503 C CA . VAL A 1 206 ? -15.624 10.157 8.842 1.00 95.50 206 VAL A CA 1
ATOM 1504 C C . VAL A 1 206 ? -15.604 9.912 7.332 1.00 95.50 206 VAL A C 1
ATOM 1506 O O . VAL A 1 206 ? -14.567 10.142 6.713 1.00 95.50 206 VAL A O 1
ATOM 1509 N N . PRO A 1 207 ? -16.705 9.446 6.711 1.00 95.00 207 PRO A N 1
ATOM 1510 C CA . PRO A 1 207 ? -16.715 9.100 5.289 1.00 95.00 207 PRO A CA 1
ATOM 1511 C C . PRO A 1 207 ? -16.209 10.205 4.349 1.00 95.00 207 PRO A C 1
ATOM 1513 O O . PRO A 1 207 ? -15.500 9.905 3.393 1.00 95.00 207 PRO A O 1
ATOM 1516 N N . SER A 1 208 ? -16.528 11.476 4.619 1.00 93.00 208 SER A N 1
ATOM 1517 C CA . SER A 1 208 ? -16.044 12.618 3.826 1.00 93.00 208 SER A CA 1
ATOM 1518 C C . SER A 1 208 ? -14.545 12.907 3.984 1.00 93.00 208 SER A C 1
ATOM 1520 O O . SER A 1 208 ? -13.978 13.632 3.167 1.00 93.00 208 SER A O 1
ATOM 1522 N N . GLY A 1 209 ? -13.901 12.333 5.005 1.00 91.19 209 GLY A N 1
ATOM 1523 C CA . GLY A 1 209 ? -12.461 12.420 5.240 1.00 91.19 209 GLY A CA 1
ATOM 1524 C C . GLY A 1 209 ? -11.629 11.452 4.395 1.00 91.19 209 GLY A C 1
ATOM 1525 O O . GLY A 1 209 ? -10.413 11.597 4.365 1.00 91.19 209 GLY A O 1
ATOM 1526 N N . ILE A 1 210 ? -12.257 10.495 3.696 1.00 89.56 210 ILE A N 1
ATOM 1527 C CA . ILE A 1 210 ? -11.570 9.540 2.816 1.00 89.56 210 ILE A CA 1
ATOM 1528 C C . ILE A 1 210 ? -11.371 10.188 1.439 1.00 89.56 210 ILE A C 1
ATOM 1530 O O . ILE A 1 210 ? -12.333 10.418 0.705 1.00 89.56 210 ILE A O 1
ATOM 1534 N N . TYR A 1 211 ? -10.125 10.470 1.061 1.00 80.94 211 TYR A N 1
ATOM 1535 C CA . TYR A 1 211 ? -9.779 11.133 -0.205 1.00 80.94 211 TYR A CA 1
ATOM 1536 C C . TYR A 1 211 ? -8.517 10.515 -0.825 1.00 80.94 211 TYR A C 1
ATOM 1538 O O . TYR A 1 211 ? -7.665 10.043 -0.087 1.00 80.94 211 TYR A O 1
ATOM 1546 N N . PRO A 1 212 ? -8.293 10.539 -2.153 1.00 74.56 212 PRO A N 1
ATOM 1547 C CA . PRO A 1 212 ? -9.215 10.830 -3.257 1.00 74.56 212 PRO A CA 1
ATOM 1548 C C . PRO A 1 212 ? -9.898 9.585 -3.846 1.00 74.56 212 PRO A C 1
ATOM 1550 O O . PRO A 1 212 ? -10.746 9.709 -4.728 1.00 74.56 212 PRO A O 1
ATOM 1553 N N . SER A 1 213 ? -9.461 8.386 -3.461 1.00 67.06 213 SER A N 1
ATOM 1554 C CA . SER A 1 213 ? -9.545 7.198 -4.324 1.00 67.06 213 SER A CA 1
ATOM 1555 C C . SER A 1 213 ? -10.623 6.181 -3.960 1.00 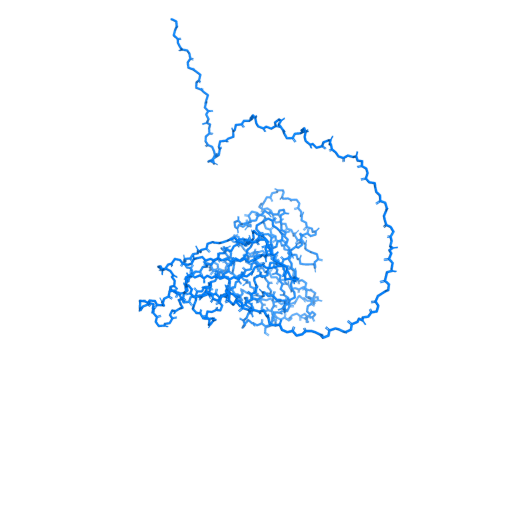67.06 213 SER A C 1
ATOM 1557 O O . SER A 1 213 ? -10.662 5.116 -4.577 1.00 67.06 213 SER A O 1
ATOM 1559 N N . GLY A 1 214 ? -11.521 6.494 -3.024 1.00 78.62 214 GLY A N 1
ATOM 1560 C CA . GLY A 1 214 ? -12.425 5.497 -2.466 1.00 78.62 214 GLY A CA 1
ATOM 1561 C C . GLY A 1 214 ? -13.867 5.930 -2.270 1.00 78.62 214 GLY A C 1
ATOM 1562 O O . GLY A 1 214 ? -14.155 7.089 -1.985 1.00 78.62 214 GLY A O 1
ATOM 1563 N N . ARG A 1 215 ? -14.777 4.961 -2.389 1.00 91.00 215 ARG A N 1
ATOM 1564 C CA . ARG A 1 215 ? -16.156 5.080 -1.912 1.00 91.00 215 ARG A CA 1
ATOM 1565 C C . ARG A 1 215 ? -16.262 4.386 -0.560 1.00 91.00 215 ARG A C 1
ATOM 1567 O O . ARG A 1 215 ? -15.700 3.311 -0.371 1.00 91.00 215 ARG A O 1
ATOM 1574 N N . TYR A 1 216 ? -17.003 4.987 0.363 1.00 94.62 216 TYR A N 1
ATOM 1575 C CA . TYR A 1 216 ? -17.210 4.455 1.711 1.00 94.62 216 TYR A CA 1
ATOM 1576 C C . TYR A 1 216 ? -17.802 3.033 1.701 1.00 94.62 216 TYR A C 1
ATOM 1578 O O . TYR A 1 216 ? -17.390 2.173 2.469 1.00 94.62 216 TYR A O 1
ATOM 1586 N N . GLU A 1 217 ? -18.729 2.776 0.782 1.00 95.69 217 GLU A N 1
ATOM 1587 C CA . GLU A 1 217 ? -19.373 1.480 0.547 1.00 95.69 217 GLU A CA 1
ATOM 1588 C C . GLU A 1 217 ? -18.427 0.375 0.058 1.00 95.69 217 GLU A C 1
ATOM 1590 O O . GLU A 1 217 ? -18.768 -0.800 0.177 1.00 95.69 217 GLU A O 1
ATOM 1595 N N . ASP A 1 218 ? -17.250 0.739 -0.456 1.00 95.69 218 ASP A N 1
ATOM 1596 C CA . ASP A 1 218 ? -16.271 -0.204 -0.997 1.00 95.69 218 ASP A CA 1
ATOM 1597 C C . ASP A 1 218 ? -15.174 -0.557 0.026 1.00 95.69 218 ASP A C 1
ATOM 1599 O O . ASP A 1 218 ? -14.265 -1.321 -0.302 1.00 95.69 218 ASP A O 1
ATOM 1603 N N . LEU A 1 219 ? -15.250 -0.019 1.255 1.00 96.56 219 LEU A N 1
ATOM 1604 C CA . LEU A 1 219 ? -14.259 -0.248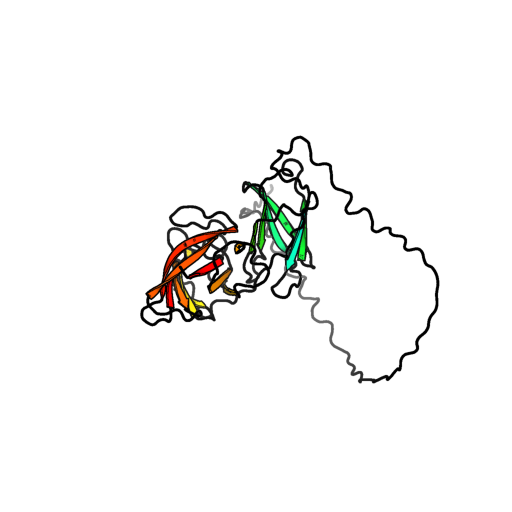 2.308 1.00 96.56 219 LEU A CA 1
ATOM 1605 C C . LEU A 1 219 ? -14.105 -1.732 2.646 1.00 96.56 219 LEU A C 1
ATOM 1607 O O . LEU A 1 219 ? -15.033 -2.418 3.087 1.00 96.56 219 LEU A O 1
ATOM 1611 N N . ALA A 1 220 ? -12.876 -2.197 2.488 1.00 97.75 220 ALA A N 1
ATOM 1612 C CA . ALA A 1 220 ? -12.466 -3.568 2.677 1.00 97.75 220 ALA A CA 1
ATOM 1613 C C . ALA A 1 220 ? -11.040 -3.621 3.240 1.00 97.75 220 ALA A C 1
ATOM 1615 O O . ALA A 1 220 ? -10.226 -2.723 3.011 1.00 97.75 220 ALA A O 1
ATOM 1616 N N . VAL A 1 221 ? -10.731 -4.700 3.956 1.00 98.12 221 VAL A N 1
ATOM 1617 C CA . VAL A 1 221 ? -9.400 -4.944 4.522 1.00 98.12 221 VAL A CA 1
ATOM 1618 C C . VAL A 1 221 ? -8.966 -6.380 4.258 1.00 98.12 221 VAL A C 1
ATOM 1620 O O . VAL A 1 221 ? -9.785 -7.299 4.203 1.00 98.12 221 VAL A O 1
ATOM 1623 N N . ALA A 1 222 ? -7.669 -6.580 4.102 1.00 98.12 222 ALA A N 1
ATOM 1624 C CA . ALA A 1 222 ? -7.018 -7.871 4.214 1.00 98.12 222 ALA A CA 1
ATOM 1625 C C . ALA A 1 222 ? -6.134 -7.859 5.461 1.00 98.12 222 ALA A C 1
ATOM 1627 O O . ALA A 1 222 ? -5.459 -6.864 5.714 1.00 98.12 222 ALA A O 1
ATOM 1628 N N . LYS A 1 223 ? -6.107 -8.965 6.207 1.00 98.12 223 LYS A N 1
ATOM 1629 C CA . LYS A 1 223 ? -5.040 -9.263 7.168 1.00 98.12 223 LYS A CA 1
ATOM 1630 C C . LYS A 1 223 ? -4.072 -10.220 6.486 1.00 98.12 223 LYS A C 1
ATOM 1632 O O . LYS A 1 223 ? -4.470 -11.325 6.122 1.00 98.12 223 LYS A O 1
ATOM 1637 N N . ILE A 1 224 ? -2.836 -9.787 6.280 1.00 98.12 224 ILE A N 1
ATOM 1638 C CA . ILE A 1 224 ? -1.841 -10.512 5.488 1.00 98.12 224 ILE A CA 1
ATOM 1639 C C . ILE A 1 224 ? -0.813 -11.135 6.437 1.00 98.12 224 ILE A C 1
ATOM 1641 O O . ILE A 1 224 ? -0.411 -10.519 7.426 1.00 98.12 224 ILE A O 1
ATOM 1645 N N . ALA A 1 225 ? -0.396 -12.369 6.147 1.00 97.69 225 ALA A N 1
ATOM 1646 C CA . ALA A 1 225 ? 0.727 -12.990 6.844 1.00 97.69 225 ALA A CA 1
ATOM 1647 C C . ALA A 1 225 ? 2.001 -12.167 6.601 1.00 97.69 225 ALA A C 1
ATOM 1649 O O . ALA A 1 225 ? 2.271 -11.749 5.477 1.00 97.69 225 ALA A O 1
ATOM 1650 N N . THR A 1 226 ? 2.785 -11.911 7.644 1.00 97.00 226 THR A N 1
ATOM 1651 C CA . THR A 1 226 ? 3.917 -10.972 7.571 1.00 97.00 226 THR A CA 1
ATOM 1652 C C . THR A 1 226 ? 5.108 -11.513 6.773 1.00 97.00 226 THR A C 1
ATOM 1654 O O . THR A 1 226 ? 6.019 -10.759 6.448 1.00 97.00 226 THR A O 1
ATOM 1657 N N . ASP A 1 227 ? 5.070 -12.794 6.406 1.00 96.62 227 ASP A N 1
ATOM 1658 C CA . ASP A 1 227 ? 6.009 -13.497 5.532 1.00 96.62 227 ASP A CA 1
ATOM 1659 C C . ASP A 1 227 ? 5.431 -13.807 4.135 1.00 96.62 227 ASP A C 1
ATOM 1661 O O . ASP A 1 227 ? 6.052 -14.535 3.356 1.00 96.62 227 ASP A O 1
ATOM 1665 N N . ALA A 1 228 ? 4.255 -13.266 3.792 1.00 97.50 228 ALA A N 1
ATOM 1666 C CA . ALA A 1 228 ? 3.657 -13.471 2.478 1.00 97.50 228 ALA A CA 1
ATOM 1667 C C . ALA A 1 228 ? 4.557 -12.934 1.348 1.00 97.50 228 ALA A C 1
ATOM 1669 O O . ALA A 1 228 ? 5.250 -11.921 1.478 1.00 97.50 228 ALA A O 1
ATOM 1670 N N . ALA A 1 229 ? 4.521 -13.603 0.193 1.00 96.19 229 ALA A N 1
ATOM 1671 C CA . ALA A 1 229 ? 5.235 -13.146 -0.994 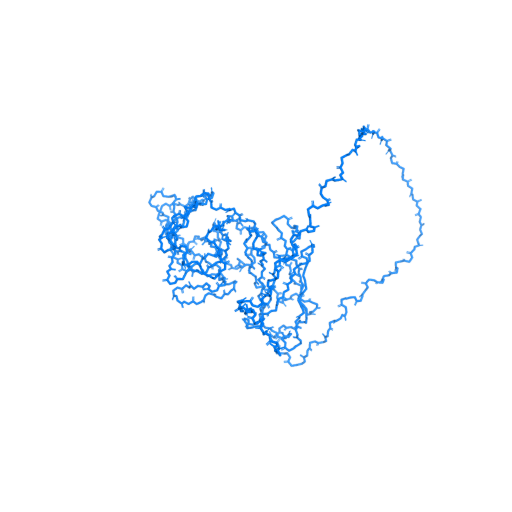1.00 96.19 229 ALA A CA 1
ATOM 1672 C C . ALA A 1 229 ? 4.701 -11.786 -1.480 1.00 96.19 229 ALA A C 1
ATOM 1674 O O . ALA A 1 229 ? 3.518 -11.491 -1.352 1.00 96.19 229 ALA A O 1
ATOM 1675 N N . GLY A 1 230 ? 5.567 -10.962 -2.079 1.00 93.94 230 GLY A N 1
ATOM 1676 C CA . GLY A 1 230 ? 5.179 -9.656 -2.631 1.00 93.94 230 GLY A CA 1
ATOM 1677 C C . GLY A 1 230 ? 5.202 -8.486 -1.640 1.00 93.94 230 GLY A C 1
ATOM 1678 O O . GLY A 1 230 ? 4.9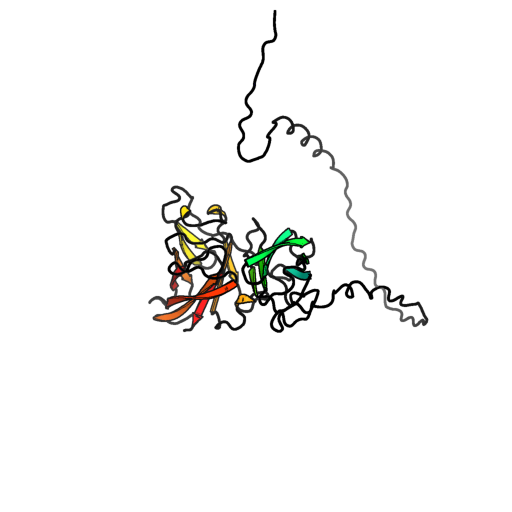07 -7.364 -2.038 1.00 93.94 230 GLY A O 1
ATOM 1679 N N . LEU A 1 231 ? 5.615 -8.706 -0.385 1.00 96.69 231 LEU A N 1
ATOM 1680 C CA . LEU A 1 231 ? 5.784 -7.667 0.646 1.00 96.69 231 LEU A CA 1
ATOM 1681 C C . LEU A 1 231 ? 7.160 -6.974 0.580 1.00 96.69 231 LEU A C 1
ATOM 1683 O O . LEU A 1 231 ? 7.845 -6.792 1.582 1.00 96.69 231 LEU A O 1
ATOM 1687 N N . CYS A 1 232 ? 7.578 -6.589 -0.623 1.00 95.06 232 CYS A N 1
ATOM 1688 C CA . CYS A 1 232 ? 8.845 -5.904 -0.919 1.00 95.06 232 CYS A CA 1
ATOM 1689 C C . CYS A 1 232 ? 9.120 -4.665 -0.039 1.00 95.06 232 CYS A C 1
ATOM 1691 O O . CYS A 1 232 ? 10.266 -4.380 0.288 1.00 95.06 232 CYS A O 1
ATOM 1693 N N . PHE A 1 233 ? 8.080 -3.937 0.374 1.00 94.94 233 PHE A N 1
ATOM 1694 C CA . PHE A 1 233 ? 8.203 -2.746 1.216 1.00 94.94 233 PHE A CA 1
ATOM 1695 C C . PHE A 1 233 ? 8.592 -3.057 2.670 1.00 94.94 233 PHE A C 1
ATOM 1697 O O . PHE A 1 233 ? 8.910 -2.138 3.420 1.00 94.94 233 PHE A O 1
ATOM 1704 N N . LEU A 1 234 ? 8.584 -4.332 3.075 1.00 96.50 234 LEU A N 1
ATOM 1705 C CA . LEU A 1 234 ? 9.084 -4.780 4.377 1.00 96.50 234 LEU A CA 1
ATOM 1706 C C . LEU A 1 234 ? 10.559 -5.201 4.344 1.00 96.50 234 LEU A C 1
ATOM 1708 O O . LEU A 1 234 ? 11.111 -5.591 5.373 1.00 96.50 234 LEU A O 1
ATOM 1712 N N . GLU A 1 235 ? 11.232 -5.143 3.194 1.00 93.69 235 GLU A N 1
ATOM 1713 C CA . GLU A 1 235 ? 12.649 -5.498 3.127 1.00 93.69 235 GLU A CA 1
ATOM 1714 C C . GLU A 1 235 ? 13.513 -4.545 3.949 1.00 93.69 235 GLU A C 1
ATOM 1716 O O . GLU A 1 235 ? 13.531 -3.336 3.733 1.00 93.69 235 GLU A O 1
ATOM 1721 N N . GLY A 1 236 ? 14.239 -5.106 4.919 1.00 93.38 236 GLY A N 1
ATOM 1722 C CA . GLY A 1 236 ? 15.033 -4.328 5.870 1.00 93.38 236 GLY A CA 1
ATOM 1723 C C . GLY A 1 236 ? 14.209 -3.606 6.944 1.00 93.38 236 GLY A C 1
ATOM 1724 O O . GLY A 1 236 ? 14.799 -2.927 7.785 1.00 93.38 236 GLY A O 1
ATOM 1725 N N . ALA A 1 237 ? 12.881 -3.759 6.955 1.00 95.38 237 ALA A N 1
ATOM 1726 C CA . ALA A 1 237 ? 12.023 -3.234 8.010 1.00 95.38 237 ALA A CA 1
ATOM 1727 C C . ALA A 1 237 ? 12.115 -4.086 9.296 1.00 95.38 237 ALA A C 1
ATOM 1729 O O . ALA A 1 237 ? 12.512 -5.256 9.247 1.00 95.38 237 ALA A O 1
ATOM 1730 N N . PRO A 1 238 ? 11.728 -3.534 10.462 1.00 96.25 238 PRO A N 1
ATOM 1731 C CA . PRO A 1 238 ? 11.542 -4.321 11.679 1.00 96.25 238 PRO A CA 1
ATOM 1732 C C . PRO A 1 238 ? 10.520 -5.448 11.497 1.00 96.25 238 PRO A C 1
ATOM 1734 O O . PRO A 1 238 ? 9.632 -5.375 10.647 1.00 96.25 238 PRO A O 1
ATOM 1737 N N . VAL A 1 239 ? 10.619 -6.486 12.333 1.00 97.25 239 VAL A N 1
ATOM 1738 C CA . VAL A 1 239 ? 9.691 -7.624 12.296 1.00 97.25 239 VAL A CA 1
ATOM 1739 C C . VAL A 1 239 ? 8.285 -7.159 12.675 1.00 97.25 239 VAL A C 1
ATOM 1741 O O . VAL A 1 239 ? 8.006 -6.847 13.833 1.00 97.25 239 VAL A O 1
ATOM 1744 N N . VAL A 1 240 ? 7.396 -7.140 11.687 1.00 98.00 240 VAL A N 1
ATOM 1745 C CA . VAL A 1 240 ? 5.980 -6.812 11.862 1.00 98.00 240 VAL A CA 1
ATOM 1746 C C . VAL A 1 240 ? 5.249 -8.018 12.461 1.00 98.00 240 VAL A C 1
ATOM 1748 O O . VAL A 1 240 ? 5.445 -9.155 12.032 1.00 98.00 240 VAL A O 1
ATOM 1751 N N . LEU A 1 241 ? 4.402 -7.769 13.460 1.00 98.25 241 LEU A N 1
ATOM 1752 C CA . LEU A 1 241 ? 3.600 -8.776 14.163 1.00 98.25 241 LEU A CA 1
ATOM 1753 C C . LEU A 1 241 ? 2.204 -8.952 13.548 1.00 98.25 241 LEU A C 1
ATOM 1755 O O . LEU A 1 241 ? 1.649 -10.047 13.584 1.00 98.25 241 LEU A O 1
ATOM 1759 N N . ALA A 1 242 ? 1.639 -7.891 12.970 1.00 98.19 242 ALA A N 1
ATOM 1760 C CA . ALA A 1 242 ? 0.423 -7.960 12.165 1.00 98.19 242 ALA A CA 1
ATOM 1761 C C . ALA A 1 242 ? 0.461 -6.921 11.044 1.00 98.19 242 ALA A C 1
ATOM 1763 O O . ALA A 1 242 ? 0.915 -5.796 11.260 1.00 98.19 242 ALA A O 1
ATOM 1764 N N . LEU A 1 243 ? -0.049 -7.301 9.873 1.00 98.50 243 LEU A N 1
ATOM 1765 C CA . LEU A 1 243 ? -0.098 -6.466 8.679 1.00 98.50 243 LEU A CA 1
ATOM 1766 C C . LEU A 1 243 ? -1.512 -6.458 8.096 1.00 98.50 243 LEU A C 1
ATOM 1768 O O . LEU A 1 243 ? -2.144 -7.503 7.929 1.00 98.50 243 LEU A O 1
ATOM 1772 N N . TYR A 1 244 ? -1.975 -5.264 7.761 1.00 98.56 244 TYR A N 1
ATOM 1773 C CA . TYR A 1 244 ? -3.277 -4.979 7.190 1.00 98.56 244 TYR A CA 1
ATOM 1774 C C . TYR A 1 244 ? -3.096 -4.208 5.889 1.00 98.56 244 TYR A C 1
ATOM 1776 O O . TYR A 1 244 ? -2.257 -3.313 5.812 1.00 98.56 244 TYR A O 1
ATOM 1784 N N . GLY A 1 245 ? -3.895 -4.536 4.881 1.00 97.75 245 GLY A N 1
ATOM 1785 C CA . GLY A 1 245 ? -3.955 -3.798 3.624 1.00 97.75 245 GLY A CA 1
ATOM 1786 C C . GLY A 1 245 ? -5.391 -3.394 3.320 1.00 97.75 245 GLY A C 1
ATOM 1787 O O . GLY A 1 245 ? -6.289 -4.239 3.318 1.00 97.75 245 GLY A O 1
ATOM 1788 N N . PHE A 1 246 ? -5.614 -2.109 3.073 1.00 97.00 246 PHE A N 1
ATOM 1789 C CA . PHE A 1 246 ? -6.925 -1.539 2.794 1.00 97.00 246 PHE A CA 1
ATOM 1790 C C . PHE A 1 246 ? -7.190 -1.418 1.293 1.00 97.00 246 PHE A C 1
ATOM 1792 O O . PHE A 1 246 ? -6.289 -1.242 0.472 1.00 97.00 246 PHE A O 1
ATOM 1799 N N . SER A 1 247 ? -8.467 -1.506 0.936 1.00 95.50 247 SER A N 1
ATOM 1800 C CA . SER A 1 247 ? -8.978 -1.142 -0.382 1.00 95.50 247 SER A CA 1
ATOM 1801 C C . SER A 1 247 ? -10.368 -0.529 -0.208 1.00 95.50 247 SER A C 1
ATOM 1803 O O . SER A 1 247 ? -11.162 -1.084 0.552 1.00 95.50 247 SER A O 1
ATOM 1805 N N . PRO A 1 248 ? -10.703 0.576 -0.888 1.00 93.69 248 PRO A N 1
ATOM 1806 C CA . PRO A 1 248 ? -9.799 1.441 -1.645 1.00 93.69 248 PRO A CA 1
ATOM 1807 C C . PRO A 1 248 ? -8.771 2.139 -0.741 1.00 93.69 248 PRO A C 1
ATOM 1809 O O . PRO A 1 248 ? -8.971 2.264 0.465 1.00 93.69 248 PRO A O 1
ATOM 1812 N N . GLU A 1 249 ? -7.688 2.623 -1.346 1.00 92.69 249 GLU A N 1
ATOM 1813 C CA . GLU A 1 249 ? -6.714 3.454 -0.638 1.00 92.69 249 GLU A CA 1
ATOM 1814 C C . GLU A 1 249 ? -7.210 4.890 -0.498 1.00 92.69 249 GLU A C 1
ATOM 1816 O O . GLU A 1 249 ? -7.915 5.405 -1.376 1.00 92.69 249 GLU A O 1
ATOM 1821 N N . GLY A 1 250 ? -6.798 5.563 0.568 1.00 88.44 250 GLY A N 1
ATOM 1822 C CA . GLY A 1 250 ? -7.085 6.975 0.766 1.00 88.44 250 GLY A CA 1
ATOM 1823 C C . GLY A 1 250 ? -6.251 7.596 1.876 1.00 88.44 250 GLY A C 1
ATOM 1824 O O . GLY A 1 250 ? -5.917 6.946 2.860 1.00 88.44 250 GLY A O 1
ATOM 1825 N N . ASP A 1 251 ? -5.940 8.872 1.715 1.00 87.69 251 ASP A N 1
ATOM 1826 C CA . ASP A 1 251 ? -5.489 9.739 2.794 1.00 87.69 251 ASP A CA 1
ATOM 1827 C C . ASP A 1 251 ? -6.655 10.023 3.750 1.00 87.69 251 ASP A C 1
ATOM 1829 O O . ASP A 1 251 ? -7.821 10.074 3.325 1.00 87.69 251 ASP A O 1
ATOM 1833 N N . VAL A 1 252 ? -6.340 10.205 5.033 1.00 88.06 252 VAL A N 1
ATOM 1834 C CA . VAL A 1 252 ? -7.299 10.699 6.019 1.00 88.06 252 VAL A CA 1
ATOM 1835 C C . VAL A 1 252 ? -7.107 12.203 6.133 1.00 88.06 252 VAL A C 1
ATOM 1837 O O . VAL A 1 252 ? -6.161 12.707 6.731 1.00 88.06 252 VAL A O 1
ATOM 1840 N N . LYS A 1 253 ? -8.009 12.949 5.499 1.00 80.62 253 LYS A N 1
ATOM 1841 C CA . LYS A 1 253 ? -7.845 14.391 5.351 1.00 80.62 253 LYS A CA 1
ATOM 1842 C C . LYS A 1 253 ? -7.987 15.118 6.693 1.00 80.62 253 LYS A C 1
ATOM 1844 O O . LYS A 1 253 ? -9.020 15.006 7.349 1.00 80.62 253 LYS A O 1
ATOM 1849 N N . ASP A 1 254 ? -7.002 15.957 7.025 1.00 73.94 254 ASP A N 1
ATOM 1850 C CA . ASP A 1 254 ? -7.000 16.911 8.150 1.00 73.94 254 ASP A CA 1
ATOM 1851 C C . ASP A 1 254 ? -7.139 16.286 9.563 1.00 73.94 254 ASP A C 1
ATOM 1853 O O . ASP A 1 254 ? -7.112 17.017 10.557 1.00 73.94 254 ASP A O 1
ATOM 1857 N N . THR A 1 255 ? -7.267 14.958 9.683 1.00 81.19 255 THR A N 1
ATOM 1858 C CA . THR A 1 255 ? -7.389 14.218 10.952 1.00 81.19 255 THR A CA 1
ATOM 1859 C C . THR A 1 255 ? -6.746 12.835 10.828 1.00 81.19 255 THR A C 1
ATOM 1861 O O . THR A 1 255 ? -6.495 12.367 9.729 1.00 81.19 255 THR A O 1
ATOM 1864 N N . ASN A 1 256 ? -6.526 12.145 11.948 1.00 93.94 256 ASN A N 1
ATOM 1865 C CA . ASN A 1 256 ? -6.335 10.693 11.937 1.00 93.94 256 ASN A CA 1
ATOM 1866 C C . ASN A 1 256 ? -7.680 10.004 12.234 1.00 93.94 256 ASN A C 1
ATOM 1868 O O . ASN A 1 256 ? -8.595 10.643 12.766 1.00 93.94 256 ASN A O 1
ATOM 1872 N N . PHE A 1 257 ? -7.810 8.711 11.928 1.00 96.06 257 PHE A N 1
ATOM 1873 C CA . PHE A 1 257 ? -8.964 7.905 12.344 1.00 96.06 257 PHE A CA 1
ATOM 1874 C C . PHE A 1 257 ? -8.608 6.989 13.516 1.00 96.06 257 PHE A C 1
ATOM 1876 O O . PHE A 1 257 ? -7.687 6.182 13.372 1.00 96.06 257 PHE A O 1
ATOM 1883 N N . PRO A 1 258 ? -9.326 7.058 14.655 1.00 97.88 258 PRO A N 1
ATOM 1884 C CA . PRO A 1 258 ? -9.144 6.102 15.737 1.00 97.88 258 PRO A CA 1
ATOM 1885 C C . PRO A 1 258 ? -9.347 4.663 15.256 1.00 97.88 258 PRO A C 1
ATOM 1887 O O . PRO A 1 258 ? -10.309 4.361 14.547 1.00 97.88 258 PRO A O 1
ATOM 1890 N N . VAL A 1 259 ? -8.446 3.777 15.665 1.00 98.25 259 VAL A N 1
ATOM 1891 C CA . VAL A 1 259 ? -8.460 2.353 15.334 1.00 98.25 259 VAL A CA 1
ATOM 1892 C C . VAL A 1 259 ? -8.331 1.518 16.604 1.00 98.25 259 VAL A C 1
ATOM 1894 O O . VAL A 1 259 ? -7.584 1.868 17.520 1.00 98.25 259 VAL A O 1
ATOM 1897 N N . ARG A 1 260 ? -9.045 0.393 16.644 1.00 98.62 260 ARG A N 1
ATOM 1898 C CA . ARG A 1 260 ? -8.902 -0.646 17.670 1.00 98.62 260 ARG A CA 1
ATOM 1899 C C . ARG A 1 260 ? -8.453 -1.919 16.982 1.00 98.62 260 ARG A C 1
ATOM 1901 O O . ARG A 1 260 ? -9.183 -2.488 16.171 1.00 98.62 260 ARG A O 1
ATOM 1908 N N . ILE A 1 261 ? -7.226 -2.326 17.271 1.00 98.56 261 ILE A N 1
ATOM 1909 C CA . ILE A 1 261 ? -6.550 -3.425 16.589 1.00 98.56 261 ILE A CA 1
ATOM 1910 C C . ILE A 1 261 ? -6.563 -4.642 17.515 1.00 98.56 261 ILE A C 1
ATOM 1912 O O . ILE A 1 261 ? -6.060 -4.545 18.635 1.00 98.56 261 ILE A O 1
ATOM 1916 N N . PRO A 1 262 ? -7.071 -5.800 17.069 1.00 98.44 262 PRO A N 1
ATOM 1917 C CA . PRO A 1 262 ? -6.969 -7.038 17.828 1.00 98.44 262 PRO A CA 1
ATOM 1918 C C . PRO A 1 262 ? -5.508 -7.393 18.123 1.00 98.44 262 PRO A C 1
ATOM 1920 O O . PRO A 1 262 ? -4.701 -7.529 17.197 1.00 98.44 262 PRO A O 1
ATOM 1923 N N . ASN A 1 263 ? -5.175 -7.622 19.397 1.00 98.19 263 ASN A N 1
ATOM 1924 C CA . ASN A 1 263 ? -3.864 -8.110 19.832 1.00 98.19 263 ASN A CA 1
ATOM 1925 C C . ASN A 1 263 ? -3.705 -9.611 19.521 1.00 98.19 263 ASN A C 1
ATOM 1927 O O . ASN A 1 263 ? -3.592 -10.464 20.401 1.00 98.19 263 ASN A O 1
ATOM 1931 N N . GLY A 1 264 ? -3.704 -9.954 18.232 1.00 96.69 264 GLY A N 1
ATOM 1932 C CA . GLY A 1 264 ? -3.560 -11.336 17.766 1.00 96.69 264 GLY A CA 1
ATOM 1933 C C . GLY A 1 264 ? -2.189 -11.951 18.070 1.00 96.69 264 GLY A C 1
ATOM 1934 O O . GLY A 1 264 ? -2.038 -13.165 17.972 1.00 96.69 264 GLY A O 1
ATOM 1935 N N . ALA A 1 265 ? -1.209 -11.124 18.446 1.00 97.25 265 ALA A N 1
ATOM 1936 C CA . ALA A 1 265 ? 0.128 -11.553 18.843 1.00 97.25 265 ALA A CA 1
ATOM 1937 C C . ALA A 1 265 ? 0.200 -12.028 20.307 1.00 97.25 265 ALA A C 1
ATOM 1939 O O . ALA A 1 265 ? 1.211 -12.606 20.698 1.00 97.25 265 ALA A O 1
ATOM 1940 N N . GLY A 1 266 ? -0.852 -11.811 21.108 1.00 97.69 266 GLY A N 1
ATOM 1941 C CA . GLY A 1 266 ? -0.889 -12.234 22.509 1.00 97.69 266 GLY A CA 1
ATOM 1942 C C . GLY A 1 266 ? 0.123 -11.498 23.388 1.00 97.69 266 GLY A C 1
ATOM 1943 O O . GLY A 1 266 ? 0.682 -12.097 24.303 1.00 97.69 266 GLY A O 1
ATOM 1944 N N . LEU A 1 267 ? 0.391 -10.228 23.077 1.00 98.38 267 LEU A N 1
ATOM 1945 C CA . LEU A 1 267 ? 1.255 -9.365 23.881 1.00 98.38 267 LEU A CA 1
ATOM 1946 C C . LEU A 1 267 ? 0.612 -9.081 25.250 1.00 98.38 267 LEU A C 1
ATOM 1948 O O . LEU A 1 267 ? -0.611 -8.978 25.344 1.00 98.38 267 LEU A O 1
ATOM 1952 N N . ASP A 1 268 ? 1.424 -8.923 26.293 1.00 98.44 268 ASP A N 1
ATOM 1953 C CA . ASP A 1 268 ? 0.925 -8.571 27.625 1.00 98.44 268 ASP A CA 1
ATOM 1954 C C . ASP A 1 268 ? 0.349 -7.143 27.641 1.00 98.44 268 ASP A C 1
ATOM 1956 O O . ASP A 1 268 ? 0.748 -6.292 26.841 1.00 98.44 268 ASP A O 1
ATOM 1960 N N . ALA A 1 269 ? -0.562 -6.861 28.576 1.00 98.56 269 ALA A N 1
ATOM 1961 C CA . ALA A 1 269 ? -1.051 -5.503 28.821 1.00 98.56 269 ALA A CA 1
ATOM 1962 C C . ALA A 1 269 ? 0.112 -4.522 29.059 1.00 98.56 269 ALA A C 1
ATOM 1964 O O . ALA A 1 269 ? 1.149 -4.900 29.607 1.00 98.56 269 ALA A O 1
ATOM 1965 N N . ASP A 1 270 ? -0.069 -3.271 28.635 1.00 98.19 270 ASP A N 1
ATOM 1966 C CA . ASP A 1 270 ? 0.931 -2.199 28.685 1.00 98.19 270 ASP A CA 1
ATOM 1967 C C . ASP A 1 270 ? 2.196 -2.447 27.830 1.00 98.19 270 ASP A C 1
ATOM 1969 O O . ASP A 1 270 ? 3.124 -1.636 27.856 1.00 98.19 270 ASP A O 1
ATOM 1973 N N . THR A 1 271 ? 2.253 -3.527 27.034 1.00 98.69 271 THR A N 1
ATOM 1974 C CA . THR A 1 271 ? 3.351 -3.740 26.076 1.00 98.69 271 THR A CA 1
ATOM 1975 C C . THR A 1 271 ? 3.322 -2.653 25.008 1.00 98.69 271 THR A C 1
ATOM 1977 O O . THR A 1 271 ? 2.321 -2.503 24.306 1.00 98.69 271 THR A O 1
ATOM 1980 N N . GLU A 1 272 ? 4.428 -1.923 24.855 1.00 98.62 272 GLU A N 1
ATOM 1981 C CA . GLU A 1 272 ? 4.574 -0.914 23.806 1.00 98.62 272 GLU A CA 1
ATOM 1982 C C . GLU A 1 272 ? 4.845 -1.549 22.437 1.00 98.62 272 GLU A C 1
ATOM 1984 O O . GLU A 1 272 ? 5.636 -2.487 22.296 1.00 98.62 272 GLU A O 1
ATOM 1989 N N . VAL A 1 273 ? 4.208 -0.988 21.414 1.00 98.69 273 VAL A N 1
ATOM 1990 C CA . VAL A 1 273 ? 4.390 -1.353 20.011 1.00 98.69 273 VAL A CA 1
ATOM 1991 C C . VAL A 1 273 ? 4.667 -0.114 19.170 1.00 98.69 273 VAL A C 1
ATOM 1993 O O . VAL A 1 273 ? 4.149 0.976 19.431 1.00 98.69 273 VAL A O 1
ATOM 1996 N N . ASP A 1 274 ? 5.452 -0.312 18.122 1.00 98.62 274 ASP A N 1
ATOM 1997 C CA . ASP A 1 274 ? 5.662 0.666 17.064 1.00 98.62 274 ASP A CA 1
ATOM 1998 C C . ASP A 1 274 ? 4.607 0.470 15.974 1.00 98.62 274 ASP A C 1
ATOM 2000 O O . ASP A 1 274 ? 4.363 -0.653 15.528 1.00 98.62 274 ASP A O 1
ATOM 2004 N N . LEU A 1 275 ? 3.988 1.565 15.532 1.00 98.56 275 LEU A N 1
ATOM 2005 C CA . LEU A 1 275 ? 2.955 1.570 14.502 1.00 98.56 275 LEU A CA 1
ATOM 2006 C C . LEU A 1 275 ? 3.517 2.086 13.184 1.00 98.56 275 LEU A C 1
ATOM 2008 O O . LEU A 1 275 ? 4.186 3.122 13.134 1.00 98.56 275 LEU A O 1
ATOM 2012 N N . TRP A 1 276 ? 3.203 1.372 12.111 1.00 98.38 276 TRP A N 1
ATOM 2013 C CA . TRP A 1 276 ? 3.781 1.588 10.796 1.00 98.38 276 TRP A CA 1
ATOM 2014 C C . TRP A 1 276 ? 2.707 1.759 9.731 1.00 98.38 276 TRP A C 1
ATOM 2016 O O . TRP A 1 276 ? 1.652 1.122 9.781 1.00 98.38 276 TRP A O 1
ATOM 2026 N N . VAL A 1 277 ? 2.998 2.611 8.754 1.00 97.56 277 VAL A N 1
ATOM 2027 C CA . VAL A 1 277 ? 2.153 2.857 7.586 1.00 97.56 277 VAL A CA 1
ATOM 2028 C C . VAL A 1 277 ? 3.009 2.840 6.325 1.00 97.56 277 VAL A C 1
ATOM 2030 O O . VAL A 1 277 ? 4.146 3.318 6.331 1.00 97.56 277 VAL A O 1
ATOM 2033 N N . LEU A 1 278 ? 2.469 2.298 5.235 1.00 96.69 278 LEU A N 1
ATOM 2034 C CA . LEU A 1 278 ? 3.075 2.447 3.916 1.00 96.69 278 LEU A CA 1
ATOM 2035 C C . LEU A 1 278 ? 2.562 3.732 3.283 1.00 96.69 278 LEU A C 1
ATOM 2037 O O . LEU A 1 278 ? 1.349 3.909 3.129 1.00 96.69 278 LEU A O 1
ATOM 2041 N N . GLY A 1 279 ? 3.482 4.603 2.878 1.00 93.62 279 GLY A N 1
ATOM 2042 C CA . GLY A 1 279 ? 3.140 5.759 2.067 1.00 93.62 279 GLY A CA 1
ATOM 2043 C C . GLY A 1 279 ? 2.410 5.319 0.801 1.00 93.62 279 GLY A C 1
ATOM 2044 O O . GLY A 1 279 ? 2.932 4.541 0.003 1.00 93.62 279 GLY A O 1
ATOM 2045 N N . ALA A 1 280 ? 1.189 5.815 0.648 1.00 89.69 280 ALA A N 1
ATOM 2046 C CA . ALA A 1 280 ? 0.342 5.635 -0.522 1.00 89.69 280 ALA A CA 1
ATOM 2047 C C . ALA A 1 280 ? -0.064 7.010 -1.066 1.00 89.69 280 ALA A C 1
ATOM 2049 O O . ALA A 1 280 ? 0.439 8.042 -0.613 1.00 89.69 280 ALA A O 1
ATOM 2050 N N . LEU A 1 281 ? -0.984 7.032 -2.029 1.00 83.38 281 LEU A N 1
ATOM 2051 C CA . LEU A 1 281 ? -1.408 8.259 -2.697 1.00 83.38 281 LEU A CA 1
ATOM 2052 C C . LEU A 1 281 ? -1.876 9.327 -1.686 1.00 83.38 281 LEU A C 1
ATOM 2054 O O . LEU A 1 281 ? -2.923 9.181 -1.060 1.00 83.38 281 LEU A O 1
ATOM 2058 N N . ASN A 1 282 ? -1.123 10.428 -1.597 1.00 86.94 282 ASN A N 1
ATOM 2059 C CA . ASN A 1 282 ? -1.348 11.563 -0.690 1.00 86.94 282 ASN A CA 1
ATOM 2060 C C . ASN A 1 282 ? -1.286 11.247 0.812 1.00 86.94 282 ASN A C 1
ATOM 2062 O O . ASN A 1 282 ? -1.760 12.060 1.590 1.00 86.94 282 ASN A O 1
ATOM 2066 N N . CYS A 1 283 ? -0.707 10.122 1.235 1.00 92.12 283 CYS A N 1
ATOM 2067 C CA . CYS A 1 283 ? -0.635 9.797 2.658 1.00 92.12 283 CYS A CA 1
ATOM 2068 C C . CYS A 1 283 ? 0.184 10.845 3.432 1.00 92.12 283 CYS A C 1
ATOM 2070 O O . CYS A 1 283 ? 1.348 11.100 3.096 1.00 92.12 283 CYS A O 1
ATOM 2072 N N . THR A 1 284 ? -0.399 11.441 4.476 1.00 92.81 284 THR A N 1
ATOM 2073 C CA . THR A 1 284 ? 0.286 12.436 5.314 1.00 92.81 284 THR A CA 1
ATOM 2074 C C . THR A 1 284 ? 0.369 12.028 6.782 1.00 92.81 284 THR A C 1
ATOM 2076 O O . THR A 1 284 ? -0.598 11.587 7.382 1.00 92.81 284 THR A O 1
ATOM 2079 N N . VAL A 1 285 ? 1.538 12.217 7.399 1.00 92.69 285 VAL A N 1
ATOM 2080 C CA . VAL A 1 285 ? 1.767 11.996 8.836 1.00 92.69 285 VAL A CA 1
ATOM 2081 C C . VAL A 1 285 ? 2.210 13.311 9.458 1.00 92.69 285 VAL A C 1
ATOM 2083 O O . VAL A 1 285 ? 3.222 13.885 9.055 1.00 92.69 285 VAL A O 1
ATOM 2086 N N . ALA A 1 286 ? 1.436 13.816 10.423 1.00 91.00 286 ALA A N 1
ATOM 2087 C CA . ALA A 1 286 ? 1.695 15.100 11.085 1.00 91.00 286 ALA A CA 1
ATOM 2088 C C . ALA A 1 286 ? 1.950 16.260 10.090 1.00 91.00 286 ALA A C 1
ATOM 2090 O O . ALA A 1 286 ? 2.834 17.095 10.288 1.00 91.00 286 ALA A O 1
ATOM 2091 N N . GLY A 1 287 ? 1.195 16.287 8.984 1.00 89.75 287 GLY A N 1
ATOM 2092 C CA . GLY A 1 287 ? 1.312 17.293 7.921 1.00 89.75 287 GLY A CA 1
ATOM 2093 C C . GLY A 1 287 ? 2.489 17.099 6.957 1.00 89.75 287 GLY A C 1
ATOM 2094 O O . GLY A 1 287 ? 2.691 17.935 6.078 1.00 89.75 287 GLY A O 1
ATOM 2095 N N . THR A 1 288 ? 3.261 16.018 7.092 1.00 92.12 288 THR A N 1
ATOM 2096 C CA . THR A 1 288 ? 4.355 15.669 6.176 1.00 92.12 288 THR A CA 1
ATOM 2097 C C . THR A 1 288 ? 3.918 14.541 5.252 1.00 92.12 288 THR A C 1
ATOM 2099 O O . THR A 1 288 ? 3.425 13.518 5.719 1.00 92.12 288 THR A O 1
ATOM 2102 N N . SER A 1 289 ? 4.111 14.708 3.942 1.00 92.31 289 SER A N 1
ATOM 2103 C CA . SER A 1 289 ? 3.849 13.638 2.974 1.00 92.31 289 SER A CA 1
ATOM 2104 C C . SER A 1 289 ? 4.777 12.455 3.233 1.00 92.31 289 SER A C 1
ATOM 2106 O O . SER A 1 289 ? 5.997 12.621 3.298 1.00 92.31 289 SER A O 1
ATOM 2108 N N . VAL A 1 290 ? 4.207 11.259 3.323 1.00 92.38 290 VAL A N 1
ATOM 2109 C CA . VAL A 1 290 ? 4.963 10.007 3.297 1.00 92.38 290 VAL A CA 1
ATOM 2110 C C . VAL A 1 290 ? 5.174 9.638 1.833 1.00 92.38 290 VAL A C 1
ATOM 2112 O O . VAL A 1 290 ? 4.217 9.609 1.062 1.00 92.38 290 VAL A O 1
ATOM 2115 N N . GLY A 1 291 ? 6.424 9.412 1.423 1.00 90.50 291 GLY A N 1
ATOM 2116 C CA . GLY A 1 291 ? 6.722 9.018 0.044 1.00 90.50 291 GLY A CA 1
ATOM 2117 C C . GLY A 1 291 ? 6.053 7.688 -0.310 1.00 90.50 291 GLY A C 1
ATOM 2118 O O . GLY A 1 291 ? 6.015 6.783 0.523 1.00 90.50 291 GLY A O 1
ATOM 2119 N N . GLU A 1 292 ? 5.536 7.560 -1.533 1.00 89.81 292 GLU A N 1
ATOM 2120 C CA . GLU A 1 292 ? 4.927 6.308 -1.995 1.00 89.81 292 GLU A CA 1
ATOM 2121 C C . GLU A 1 292 ? 5.924 5.139 -1.867 1.00 89.81 292 GLU A C 1
ATOM 2123 O O . GLU A 1 292 ? 7.101 5.268 -2.209 1.00 89.81 292 GLU A O 1
ATOM 2128 N N . GLY A 1 293 ? 5.476 4.018 -1.294 1.00 91.19 293 GLY A N 1
ATOM 2129 C CA . GLY A 1 293 ? 6.318 2.847 -1.025 1.00 91.19 293 GLY A CA 1
ATOM 2130 C C . GLY A 1 293 ? 7.248 2.952 0.191 1.00 91.19 293 GLY A C 1
ATOM 2131 O O . GLY A 1 293 ? 7.966 1.997 0.484 1.00 91.19 293 GLY A O 1
ATOM 2132 N N . VAL A 1 294 ? 7.242 4.067 0.930 1.00 93.88 294 VAL A N 1
ATOM 2133 C CA . VAL A 1 294 ? 8.031 4.212 2.164 1.00 93.88 294 VAL A CA 1
ATOM 2134 C C . VAL A 1 294 ? 7.274 3.611 3.347 1.00 93.88 294 VAL A C 1
ATOM 2136 O O . VAL A 1 294 ? 6.198 4.089 3.703 1.00 93.88 294 VAL A O 1
ATOM 2139 N N . TRP A 1 295 ? 7.852 2.591 3.984 1.00 96.75 295 TRP A N 1
ATOM 2140 C CA . TRP A 1 295 ? 7.361 2.031 5.246 1.00 96.75 295 TRP A CA 1
ATOM 2141 C C . TRP A 1 295 ? 7.844 2.889 6.421 1.00 96.75 295 TRP A C 1
ATOM 2143 O O . TRP A 1 295 ? 9.029 2.897 6.756 1.00 96.75 295 TRP A O 1
ATOM 2153 N N . MET A 1 296 ? 6.938 3.666 7.014 1.00 96.81 296 MET A N 1
ATOM 2154 C CA . MET A 1 296 ? 7.259 4.688 8.011 1.00 96.81 296 MET A CA 1
ATOM 2155 C C . MET A 1 296 ? 6.638 4.353 9.365 1.00 96.81 296 MET A C 1
ATOM 2157 O O . MET A 1 296 ? 5.438 4.101 9.456 1.00 96.81 296 MET A O 1
ATOM 2161 N N . ASN A 1 297 ? 7.443 4.427 10.428 1.00 97.62 297 ASN A N 1
ATOM 2162 C CA . ASN A 1 297 ? 6.929 4.486 11.792 1.00 97.62 297 ASN A CA 1
ATOM 2163 C C . ASN A 1 297 ? 6.269 5.852 12.004 1.00 97.62 297 ASN A C 1
ATOM 2165 O O . ASN A 1 297 ? 6.920 6.881 11.817 1.00 97.62 297 ASN A O 1
ATOM 2169 N N . PHE A 1 298 ? 4.988 5.863 12.364 1.00 97.00 298 PHE A N 1
ATOM 2170 C CA . PHE A 1 298 ? 4.228 7.105 12.521 1.00 97.00 298 PHE A CA 1
ATOM 2171 C C . PHE A 1 298 ? 3.792 7.367 13.966 1.00 97.00 298 PHE A C 1
ATOM 2173 O O . PHE A 1 298 ? 3.482 8.509 14.307 1.00 97.00 298 PHE A O 1
ATOM 2180 N N . ALA A 1 299 ? 3.751 6.334 14.811 1.00 97.50 299 ALA A N 1
ATOM 2181 C CA . ALA A 1 299 ? 3.324 6.445 16.199 1.00 97.50 299 ALA A CA 1
ATOM 2182 C C . ALA A 1 299 ? 3.805 5.258 17.047 1.00 97.50 299 ALA A C 1
ATOM 2184 O O . ALA A 1 299 ? 4.299 4.250 16.542 1.00 97.50 299 ALA A O 1
ATOM 2185 N N . THR A 1 300 ? 3.598 5.386 18.356 1.00 98.19 300 THR A N 1
ATOM 2186 C CA . THR A 1 300 ? 3.739 4.315 19.346 1.00 98.19 300 THR A CA 1
ATOM 2187 C C . THR A 1 300 ? 2.410 4.138 20.065 1.00 98.19 300 THR A C 1
ATOM 2189 O O . THR A 1 300 ? 1.763 5.136 20.389 1.00 98.19 300 THR A O 1
ATOM 2192 N N . ALA A 1 301 ? 2.031 2.903 20.363 1.00 98.31 301 ALA A N 1
ATOM 2193 C CA . ALA A 1 301 ? 0.856 2.588 21.172 1.00 98.31 301 ALA A CA 1
ATOM 2194 C C . ALA A 1 301 ? 1.196 1.521 22.215 1.00 98.31 301 ALA A C 1
ATOM 2196 O O . ALA A 1 301 ? 2.296 0.972 22.212 1.00 98.31 301 ALA A O 1
ATOM 2197 N N . ALA A 1 302 ? 0.251 1.235 23.106 1.00 98.44 302 ALA A N 1
ATOM 2198 C CA . ALA A 1 302 ? 0.363 0.151 24.068 1.00 98.44 302 ALA A CA 1
ATOM 2199 C C . ALA A 1 302 ? -0.844 -0.778 23.961 1.00 98.44 302 ALA A C 1
ATOM 2201 O O . ALA A 1 302 ? -1.943 -0.353 23.593 1.00 98.44 302 ALA A O 1
ATOM 2202 N N . VAL A 1 303 ? -0.626 -2.047 24.296 1.00 98.62 303 VAL A N 1
ATOM 2203 C CA . VAL A 1 303 ? -1.719 -2.991 24.526 1.00 98.62 303 VAL A CA 1
ATOM 2204 C C . VAL A 1 303 ? -2.527 -2.509 25.725 1.00 98.62 303 VAL A C 1
ATOM 2206 O O . VAL A 1 303 ? -1.965 -2.147 26.759 1.00 98.62 303 VAL A O 1
ATOM 2209 N N . ASP A 1 304 ? -3.846 -2.504 25.590 1.00 98.25 304 ASP A N 1
ATOM 2210 C CA . ASP A 1 304 ? -4.754 -2.039 26.625 1.00 98.25 304 ASP A CA 1
ATOM 2211 C C . ASP A 1 304 ? -4.672 -2.883 27.912 1.00 98.25 304 ASP A C 1
ATOM 2213 O O . ASP A 1 304 ? -4.127 -3.988 27.948 1.00 98.25 304 ASP A O 1
ATOM 2217 N N . ALA A 1 305 ? -5.278 -2.386 28.993 1.00 98.19 305 ALA A N 1
ATOM 2218 C CA . ALA A 1 305 ? -5.256 -3.056 30.296 1.00 98.19 305 ALA A CA 1
ATOM 2219 C C . ALA A 1 305 ? -5.905 -4.456 30.290 1.00 98.19 305 ALA A C 1
ATOM 2221 O O . ALA A 1 305 ? -5.675 -5.244 31.209 1.00 98.19 305 ALA A O 1
ATOM 2222 N N . SER A 1 306 ? -6.743 -4.766 29.292 1.00 98.00 306 SER A N 1
ATOM 2223 C CA . SER A 1 306 ? -7.328 -6.099 29.135 1.00 98.00 306 SER A CA 1
ATOM 2224 C C . SER A 1 306 ? -6.396 -7.089 28.428 1.00 98.00 306 SER A C 1
ATOM 2226 O O . SER A 1 306 ? -6.635 -8.295 28.505 1.00 98.00 306 SER A O 1
ATOM 2228 N N . GLY A 1 307 ? -5.341 -6.605 27.767 1.00 98.12 307 GLY A N 1
ATOM 2229 C CA . GLY A 1 307 ? -4.444 -7.421 26.956 1.00 98.12 307 GLY A CA 1
ATOM 2230 C C . GLY A 1 307 ? -5.015 -7.772 25.579 1.00 98.12 307 GLY A C 1
ATOM 2231 O O . GLY A 1 307 ? -4.452 -8.623 24.892 1.00 98.12 307 GLY A O 1
ATOM 2232 N N . THR A 1 308 ? -6.147 -7.191 25.169 1.00 98.31 308 THR A N 1
ATOM 2233 C CA . THR A 1 308 ? -6.903 -7.669 23.996 1.00 98.31 308 THR A CA 1
ATOM 2234 C C . THR A 1 308 ? -6.823 -6.746 22.792 1.00 98.31 308 THR A C 1
ATOM 2236 O O . THR A 1 308 ? -6.960 -7.225 21.663 1.00 98.31 308 THR A O 1
ATOM 2239 N N . LEU A 1 309 ? -6.565 -5.456 23.003 1.00 98.44 309 LEU A N 1
ATOM 2240 C CA . LEU A 1 309 ? -6.583 -4.451 21.947 1.00 98.44 309 LEU A CA 1
ATOM 2241 C C . LEU A 1 309 ? -5.345 -3.564 21.990 1.00 98.44 309 LEU A C 1
ATOM 2243 O O . LEU A 1 309 ? -4.742 -3.351 23.037 1.00 98.44 309 LEU A O 1
ATOM 2247 N N . ILE A 1 310 ? -5.004 -3.013 20.833 1.00 98.69 310 ILE A N 1
ATOM 2248 C CA . ILE A 1 310 ? -4.102 -1.873 20.693 1.00 98.69 310 ILE A CA 1
ATOM 2249 C C . ILE A 1 310 ? -4.949 -0.729 20.137 1.00 98.69 310 ILE A C 1
ATOM 2251 O O . ILE A 1 310 ? -5.546 -0.862 19.065 1.00 98.69 310 ILE A O 1
ATOM 2255 N N . GLU A 1 311 ? -5.025 0.378 20.871 1.00 98.12 311 GLU A N 1
ATOM 2256 C CA . GLU A 1 311 ? -5.729 1.586 20.435 1.00 98.12 311 GLU A CA 1
ATOM 2257 C C . GLU A 1 311 ? -4.739 2.581 19.831 1.00 98.12 311 GLU A C 1
ATOM 2259 O O . GLU A 1 311 ? -3.678 2.849 20.397 1.00 98.12 311 GLU A O 1
ATOM 2264 N N . ALA A 1 312 ? -5.078 3.122 18.665 1.00 97.44 312 ALA A N 1
ATOM 2265 C CA . ALA A 1 312 ? -4.230 4.061 17.945 1.00 97.44 312 ALA A CA 1
ATOM 2266 C C . ALA A 1 312 ? -5.062 4.996 17.066 1.00 97.44 312 ALA A C 1
ATOM 2268 O O . ALA A 1 312 ? -6.290 4.933 17.059 1.00 97.44 312 ALA A O 1
ATOM 2269 N N . GLU A 1 313 ? -4.393 5.833 16.276 1.00 97.12 313 GLU A N 1
ATOM 2270 C CA . GLU A 1 313 ? -5.032 6.593 15.209 1.00 97.12 313 GLU A CA 1
ATOM 2271 C C . GLU A 1 313 ? -4.254 6.400 13.908 1.00 97.12 313 GLU A C 1
ATOM 2273 O O . GLU A 1 313 ? -3.046 6.618 13.887 1.00 97.12 313 GLU A O 1
ATOM 2278 N N . ILE A 1 314 ? -4.918 5.993 12.826 1.00 96.31 314 ILE A N 1
ATOM 2279 C CA . ILE A 1 314 ? -4.264 5.801 11.528 1.00 96.31 314 ILE A CA 1
ATOM 2280 C C . ILE A 1 314 ? -4.324 7.081 10.681 1.00 96.31 314 ILE A C 1
ATOM 2282 O O . ILE A 1 314 ? -5.382 7.714 10.610 1.00 96.31 314 ILE A O 1
ATOM 2286 N N . PRO A 1 315 ? -3.218 7.451 10.013 1.00 95.69 315 PRO A N 1
ATOM 2287 C CA . PRO A 1 315 ? -3.155 8.643 9.167 1.00 95.69 315 PRO A CA 1
ATOM 2288 C C . PRO A 1 315 ? -3.713 8.406 7.756 1.00 95.69 315 PRO A C 1
ATOM 2290 O O . PRO A 1 315 ? -4.091 9.342 7.062 1.00 95.69 315 PRO A O 1
ATOM 2293 N N . CYS A 1 316 ? -3.735 7.150 7.300 1.00 95.06 316 CYS A N 1
ATOM 2294 C CA . CYS A 1 316 ? -4.040 6.781 5.919 1.00 95.06 316 CYS A CA 1
ATOM 2295 C C . CYS A 1 316 ? -4.695 5.394 5.885 1.00 95.06 316 CYS A C 1
ATOM 2297 O O . CYS A 1 316 ? -4.336 4.505 6.658 1.00 95.06 316 CYS A O 1
ATOM 2299 N N . LEU A 1 317 ? -5.618 5.187 4.950 1.00 95.50 317 LEU A N 1
ATOM 2300 C CA . LEU A 1 317 ? -6.122 3.876 4.554 1.00 95.50 317 LEU A CA 1
ATOM 2301 C C . LEU A 1 317 ? -5.226 3.342 3.428 1.00 95.50 317 LEU A C 1
ATOM 2303 O O . LEU A 1 317 ? -5.478 3.602 2.255 1.00 95.50 317 LEU A O 1
ATOM 2307 N N . SER A 1 318 ? -4.150 2.641 3.778 1.00 95.81 318 SER A N 1
ATOM 2308 C CA . SER A 1 318 ? -3.228 2.001 2.824 1.00 95.81 318 SER A CA 1
ATOM 2309 C C . SER A 1 318 ? -2.765 0.641 3.354 1.00 95.81 318 SER A C 1
ATOM 2311 O O . SER A 1 318 ? -3.592 -0.236 3.587 1.00 95.81 318 SER A O 1
ATOM 2313 N N . TRP A 1 319 ? -1.470 0.455 3.595 1.00 97.81 319 TRP A N 1
ATOM 2314 C CA . TRP A 1 319 ? -0.966 -0.641 4.408 1.00 97.81 319 TRP A CA 1
ATOM 2315 C C . TRP A 1 319 ? -0.634 -0.138 5.797 1.00 97.81 319 TRP A C 1
ATOM 2317 O O . TRP A 1 319 ? -0.035 0.923 5.960 1.00 97.81 319 TRP A O 1
ATOM 2327 N N . PHE A 1 320 ? -0.989 -0.939 6.787 1.00 97.25 320 PHE A N 1
ATOM 2328 C CA . PHE A 1 320 ? -0.828 -0.631 8.193 1.00 97.25 320 PHE A CA 1
ATOM 2329 C C . PHE A 1 320 ? -0.307 -1.862 8.931 1.00 97.25 320 PHE A C 1
ATOM 2331 O O . PHE A 1 320 ? -0.726 -2.982 8.649 1.00 97.25 320 PHE A O 1
ATOM 2338 N N . GLY A 1 321 ? 0.583 -1.681 9.899 1.00 98.00 321 GLY A N 1
ATOM 2339 C CA . GLY A 1 321 ? 1.050 -2.780 10.734 1.00 98.00 321 GLY A CA 1
ATOM 2340 C C . GLY A 1 321 ? 1.653 -2.310 12.044 1.00 98.00 321 GLY A C 1
ATOM 2341 O O . GLY A 1 321 ? 1.827 -1.113 12.269 1.00 98.00 321 GLY A O 1
ATOM 2342 N N . TYR A 1 322 ? 1.984 -3.261 12.914 1.00 98.50 322 TYR A N 1
ATOM 2343 C CA . TYR A 1 322 ? 2.687 -2.970 14.162 1.00 98.50 322 TYR A CA 1
ATOM 2344 C C . TYR A 1 322 ? 3.817 -3.965 14.433 1.00 98.50 322 TYR A C 1
ATOM 2346 O O . TYR A 1 322 ? 3.733 -5.130 14.039 1.00 98.50 322 TYR A O 1
ATOM 2354 N N . SER A 1 323 ? 4.868 -3.511 15.112 1.00 98.38 323 SER A N 1
ATOM 2355 C CA . SER A 1 323 ? 6.003 -4.322 15.570 1.00 98.38 323 SER A CA 1
ATOM 2356 C C . SER A 1 323 ? 6.221 -4.147 17.071 1.00 98.38 323 SER A C 1
ATOM 2358 O O . SER A 1 323 ? 5.754 -3.174 17.661 1.00 98.38 323 SER A O 1
ATOM 2360 N N . LEU A 1 324 ? 6.950 -5.074 17.694 1.00 97.75 324 LEU A N 1
ATOM 2361 C CA . LEU A 1 324 ? 7.452 -4.849 19.051 1.00 97.75 324 LEU A CA 1
ATOM 2362 C C . LEU A 1 324 ? 8.466 -3.694 19.035 1.00 97.75 324 LEU A C 1
ATOM 2364 O O . LEU A 1 324 ? 9.217 -3.570 18.062 1.00 97.75 324 LEU A O 1
ATOM 2368 N N . ARG A 1 325 ? 8.455 -2.874 20.086 1.00 92.88 325 ARG A N 1
ATOM 2369 C CA . ARG A 1 325 ? 9.406 -1.776 20.286 1.00 92.88 325 ARG A CA 1
ATOM 2370 C C . ARG A 1 325 ? 10.754 -2.252 20.837 1.00 92.88 325 ARG A C 1
ATOM 2372 O O . ARG A 1 325 ? 10.761 -3.218 21.636 1.00 92.88 325 ARG A O 1
#

Secondary structure (DSSP, 8-state):
-------------TT----S--SSSSSSSSS-------------------------------TT-STT---PPPPTTS-TT-EE-SEEEEEEE-TTS-B-TT-EEEEEETTTEEEEEE--TTSEEEEE--GGGSEES-EEEEEE-TTSSB--EEEEPP-TT-SSSEE-SSPEE-PBPEE-SB----SSTTS-EEEE-TTS-EEEE-GGGEESS--GGG-EEEEE-TT-TT-GGGTT---EEEEEEEEEEEEETTSPEEEEEE-TT-PPTT-EEEEEEE--TT-EETTEEPPTT-EEEEEEEEB-TTSSEEEEEESEEEEEEEEE-

Foldseek 3Di:
DDDDDDDDDDDDDDDDDDDPPDPPPPPPPPPDDDDDDDDDDDDDDDDDDDDDDDDDDDDPPVVVPPPQVPFDDDDPPAPPLWFFEQKEKEFEAALVRAGDFFKWKWKQFPLPDIFIWGAHNRRIIMTGHPRVRRTGNWIKMWIGDAPQQWAIAIATADRPCDYYHRYRPFHAYTYHWDAFPDQPDCPPQQDWDWTAHPVGKIKTARNVQFDDRDHSRSKTKDWDDQPGGNVNLCVVPARFPTKMFIPPKGFRPPDFIKMKAFPPVQDAFFFKKFKWDAQDDQQDAPNHHDRHSHIDGRDMWTQHNVSTITIDTHRIRGMITIDGD